Protein AF-A0A2D9B6H5-F1 (afdb_monomer_lite)

Secondary structure (DSSP, 8-state):
-GGGGPPPPPTT--HHHHHHHHHHTHHHHHHHHTTS-GGGGT--HHHHHHHHHHHHHHHHHHHTTTS-HHHHHHHHHHHHHHHHHHHHHHHTSGGGHHHHT-----------------THHHHHHHHHHHHHHHHHHHHS-HHHHHHHHHHHS--HHHHTTSSSTTSPPPHHHHHHHTT---SSHHHHHHHHHHHHHHHHHHHHHHHHHHHSS-TTTT----

Foldseek 3Di:
DCLVPDDPADPPDDPVLLVVLCVVCLVVLLVLLVVDDCLLVVDDSVVSSVVLVSQLNVLCSVPVVPDDSVVSSVSSSVSSVVVSVVRVCCSPDPVSVVSVVPDDPDDDDPPPVDPPPPCVVVVVVVVVVVVLLVLCVVQADPLLSVLVVCVVPPDPQQCVVDPDPPDDRDLVSSCVVVVHDPPDPVSSVVVVVVSVVSSVVSVVVSVVVPVVDDPPPPDPDD

Sequence (222 aa):
MEIHRLKPMKSDYSPELFNRLYKETSNLRKSLARQIDSRRYGVTPDIVESWFDDKFIFVFNKHFDNKDQDVLKGFIINSLKTFKYRILRKAYGQEGEFYNSTVDLEGDNELINIIPSKDNSSDVKEIFYSLALSFMEKQLSDNAYLLLQVQLNPPPYIIERINNYNSRIPNNLLCEYLGLDLGSKRKTDRYIKKLKKEIKDTTELAQEFFKGKDPLSNFSLS

Structure (mmCIF, N/CA/C/O backbone):
data_AF-A0A2D9B6H5-F1
#
_entry.id   AF-A0A2D9B6H5-F1
#
loop_
_atom_site.group_PDB
_atom_site.id
_atom_site.type_symbol
_atom_site.label_atom_id
_atom_site.label_alt_id
_atom_site.label_comp_id
_atom_site.label_asym_id
_atom_site.label_entity_id
_atom_site.label_seq_id
_atom_site.pdbx_PDB_ins_code
_atom_site.Cartn_x
_atom_site.Cartn_y
_atom_site.Cartn_z
_atom_site.occupancy
_atom_site.B_iso_or_equiv
_atom_site.auth_seq_id
_atom_site.auth_comp_id
_atom_site.auth_asym_id
_atom_site.auth_atom_id
_atom_site.pdbx_PDB_model_num
ATOM 1 N N . MET A 1 1 ? 1.358 -13.609 -13.308 1.00 50.94 1 MET A N 1
ATOM 2 C CA . MET A 1 1 ? 2.281 -12.451 -13.344 1.00 50.94 1 MET A CA 1
ATOM 3 C C . MET A 1 1 ? 2.041 -11.689 -14.645 1.00 50.94 1 MET A C 1
ATOM 5 O O . MET A 1 1 ? 1.581 -12.303 -15.597 1.00 50.94 1 MET A O 1
ATOM 9 N N . GLU A 1 2 ? 2.270 -10.370 -14.690 1.00 46.59 2 GLU A N 1
ATOM 10 C CA . GLU A 1 2 ? 2.029 -9.537 -15.895 1.00 46.59 2 GLU A CA 1
ATOM 11 C C . GLU A 1 2 ? 2.992 -9.850 -17.069 1.00 46.59 2 GLU A C 1
ATOM 13 O O . GLU A 1 2 ? 2.766 -9.345 -18.163 1.00 46.59 2 GLU A O 1
ATOM 18 N N . ILE A 1 3 ? 3.992 -10.723 -16.868 1.00 53.59 3 ILE A N 1
ATOM 19 C CA . ILE A 1 3 ? 5.006 -11.159 -17.853 1.00 53.59 3 ILE A CA 1
ATOM 20 C C . ILE A 1 3 ? 4.424 -11.668 -19.186 1.00 53.59 3 ILE A C 1
ATOM 22 O O . ILE A 1 3 ? 5.015 -11.466 -20.237 1.00 53.59 3 ILE A O 1
ATOM 26 N N . HIS A 1 4 ? 3.207 -12.225 -19.196 1.00 55.41 4 HIS A N 1
ATOM 27 C CA . HIS A 1 4 ? 2.559 -12.701 -20.431 1.00 55.41 4 HIS A CA 1
ATOM 28 C C . HIS A 1 4 ? 1.792 -11.612 -21.210 1.00 55.41 4 HIS A C 1
ATOM 30 O O . HIS A 1 4 ? 0.997 -11.934 -22.089 1.00 55.41 4 HIS A O 1
ATOM 36 N N . ARG A 1 5 ? 1.937 -10.323 -20.861 1.00 61.59 5 ARG A N 1
ATOM 37 C CA . ARG A 1 5 ? 1.133 -9.222 -21.439 1.00 61.59 5 ARG A CA 1
ATOM 38 C C . ARG A 1 5 ? 1.927 -8.235 -22.290 1.00 61.59 5 ARG A C 1
ATOM 40 O O . ARG A 1 5 ? 1.373 -7.198 -22.667 1.00 61.59 5 ARG A O 1
ATOM 47 N N . LEU A 1 6 ? 3.195 -8.518 -22.582 1.00 75.62 6 LEU A N 1
ATOM 48 C CA . LEU A 1 6 ? 3.973 -7.680 -23.486 1.00 75.62 6 LEU A CA 1
ATOM 49 C C . LEU A 1 6 ? 3.390 -7.764 -24.896 1.00 75.62 6 LEU A C 1
ATOM 51 O O . LEU A 1 6 ? 3.323 -8.825 -25.508 1.00 75.62 6 LEU A O 1
ATOM 55 N N . LYS A 1 7 ? 2.927 -6.616 -25.388 1.00 80.81 7 LYS A N 1
ATOM 56 C CA . LYS A 1 7 ? 2.532 -6.435 -26.784 1.00 80.81 7 LYS A CA 1
ATOM 57 C C . LYS A 1 7 ? 3.740 -5.937 -27.577 1.00 80.81 7 LYS A C 1
ATOM 59 O O . LYS A 1 7 ? 4.580 -5.254 -26.980 1.00 80.81 7 LYS A O 1
ATOM 64 N N . PRO A 1 8 ? 3.794 -6.194 -28.896 1.00 85.62 8 PRO A N 1
ATOM 65 C CA . PRO A 1 8 ? 4.744 -5.524 -29.774 1.00 85.62 8 PRO A CA 1
ATOM 66 C C . PRO A 1 8 ? 4.755 -4.010 -29.524 1.00 85.62 8 PRO A C 1
ATOM 68 O O . PRO A 1 8 ? 3.713 -3.419 -29.207 1.00 85.62 8 PRO A O 1
ATOM 71 N N . MET A 1 9 ? 5.931 -3.390 -29.629 1.00 86.94 9 MET A N 1
ATOM 72 C CA . MET A 1 9 ? 6.037 -1.932 -29.561 1.00 86.94 9 MET A CA 1
ATOM 73 C C . MET A 1 9 ? 5.174 -1.308 -30.658 1.00 86.94 9 MET A C 1
ATOM 75 O O . MET A 1 9 ? 5.151 -1.805 -31.785 1.00 86.94 9 MET A O 1
ATOM 79 N N . LYS A 1 10 ? 4.451 -0.233 -30.331 1.00 88.06 10 LYS A N 1
ATOM 80 C CA . LYS A 1 10 ? 3.763 0.570 -31.353 1.00 88.06 10 LYS A CA 1
ATOM 81 C C . LYS A 1 10 ? 4.801 1.125 -32.331 1.00 88.06 10 LYS A C 1
ATOM 83 O O . LYS A 1 10 ? 5.902 1.463 -31.919 1.00 88.06 10 LYS A O 1
ATOM 88 N N . SER A 1 11 ? 4.461 1.203 -33.613 1.00 84.38 11 SER A N 1
ATOM 89 C CA . SER A 1 11 ? 5.407 1.484 -34.704 1.00 84.38 11 SER A CA 1
ATOM 90 C C . SER A 1 11 ? 6.044 2.879 -34.679 1.00 84.38 11 SER A C 1
ATOM 92 O O . SER A 1 11 ? 7.084 3.077 -35.292 1.00 84.38 11 SER A O 1
ATOM 94 N N . ASP A 1 12 ? 5.432 3.840 -33.995 1.00 90.31 12 ASP A N 1
ATOM 95 C CA . ASP A 1 12 ? 5.792 5.262 -33.966 1.00 90.31 12 ASP A CA 1
ATOM 96 C C . ASP A 1 12 ? 6.636 5.669 -32.744 1.00 90.31 12 ASP A C 1
ATOM 98 O O . ASP A 1 12 ? 6.880 6.854 -32.515 1.00 90.31 12 ASP A O 1
ATOM 102 N N . TYR A 1 13 ? 7.099 4.708 -31.941 1.00 90.38 13 TYR A N 1
ATOM 103 C CA . TYR A 1 13 ? 7.935 5.025 -30.786 1.00 90.38 13 TYR A CA 1
ATOM 104 C C . TYR A 1 13 ? 9.326 5.526 -31.194 1.00 90.38 13 TYR A C 1
ATOM 106 O O . TYR A 1 13 ? 9.932 5.033 -32.140 1.00 90.38 13 TYR A O 1
ATOM 114 N N . SER A 1 14 ? 9.875 6.470 -30.425 1.00 91.50 14 SER A N 1
ATOM 115 C CA . SER A 1 14 ? 11.264 6.919 -30.581 1.00 91.50 14 SER A CA 1
ATOM 116 C C . SER A 1 14 ? 12.229 5.945 -29.883 1.00 91.50 14 SER A C 1
ATOM 118 O O . SER A 1 14 ? 12.186 5.833 -28.647 1.00 91.50 14 SER A O 1
ATOM 120 N N . PRO A 1 15 ? 13.143 5.274 -30.617 1.00 93.50 15 PRO A N 1
ATOM 121 C CA . PRO A 1 15 ? 14.157 4.410 -30.011 1.00 93.50 15 PRO A CA 1
ATOM 122 C C . PRO A 1 15 ? 15.128 5.185 -29.114 1.00 93.50 15 PRO A C 1
ATOM 124 O O . PRO A 1 15 ? 15.574 4.672 -28.090 1.00 93.50 15 PRO A O 1
ATOM 127 N N . GLU A 1 16 ? 15.428 6.438 -29.460 1.00 94.94 16 GLU A N 1
ATOM 128 C CA . GLU A 1 16 ? 16.297 7.314 -28.669 1.00 94.94 16 GLU A CA 1
ATOM 129 C C . GLU A 1 16 ? 15.690 7.611 -27.296 1.00 94.94 16 GLU A C 1
ATOM 131 O O . GLU A 1 16 ? 16.353 7.440 -26.269 1.00 94.94 16 GLU A O 1
ATOM 136 N N . LEU A 1 17 ? 14.405 7.984 -27.263 1.00 93.56 17 LEU A N 1
ATOM 137 C CA . LEU A 1 17 ? 13.680 8.227 -26.018 1.00 93.56 17 LEU A CA 1
ATOM 138 C C . LEU A 1 17 ? 13.608 6.959 -25.163 1.00 93.56 17 LEU A C 1
ATOM 140 O O . LEU A 1 17 ? 13.854 7.021 -23.955 1.00 93.56 17 LEU A O 1
ATOM 144 N N . PHE A 1 18 ? 13.305 5.815 -25.785 1.00 96.00 18 PHE A N 1
ATOM 145 C CA . PHE A 1 18 ? 13.285 4.519 -25.109 1.00 96.00 18 PHE A CA 1
ATOM 146 C C . PHE A 1 18 ? 14.635 4.225 -24.450 1.00 96.00 18 PHE A C 1
ATOM 148 O O . PHE A 1 18 ? 14.694 4.021 -23.238 1.00 96.00 18 PHE A O 1
ATOM 155 N N . ASN A 1 19 ? 15.722 4.266 -25.223 1.00 96.44 19 ASN A N 1
ATOM 156 C CA . ASN A 1 19 ? 17.068 3.943 -24.752 1.00 96.44 19 ASN A CA 1
ATOM 157 C C . ASN A 1 19 ? 17.530 4.891 -23.643 1.00 96.44 19 ASN A C 1
ATOM 159 O O . ASN A 1 19 ? 18.103 4.446 -22.644 1.00 96.44 19 ASN A O 1
ATOM 163 N N . ARG A 1 20 ? 17.236 6.190 -23.774 1.00 96.62 20 ARG A N 1
ATOM 164 C CA . ARG A 1 20 ? 17.546 7.187 -22.745 1.00 96.62 20 ARG A CA 1
ATOM 165 C C . ARG A 1 20 ? 16.824 6.874 -21.436 1.00 96.62 20 ARG A C 1
ATOM 167 O O . ARG A 1 20 ? 17.477 6.727 -20.405 1.00 96.62 20 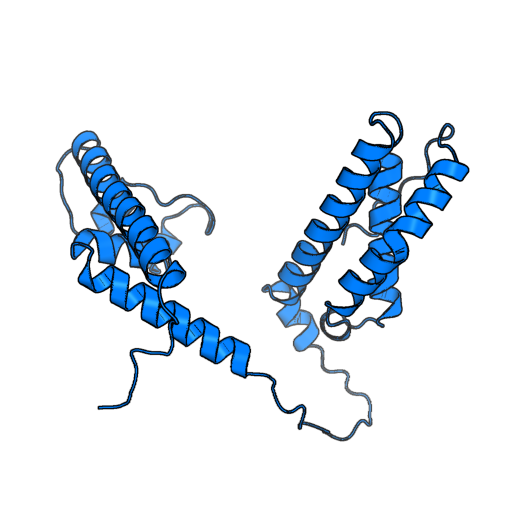ARG A O 1
ATOM 174 N N . LEU A 1 21 ? 15.502 6.696 -21.469 1.00 96.00 21 LEU A N 1
ATOM 175 C CA . LEU A 1 21 ? 14.713 6.384 -20.269 1.00 96.00 21 LEU A CA 1
ATOM 176 C C . LEU A 1 21 ? 15.081 5.020 -19.673 1.00 96.00 21 LEU A C 1
ATOM 178 O O . LEU A 1 21 ? 15.114 4.860 -18.448 1.00 96.00 21 LEU A O 1
ATOM 182 N N . TYR A 1 22 ? 15.394 4.041 -20.521 1.00 96.50 22 TYR A N 1
ATOM 183 C CA . TYR A 1 22 ? 15.824 2.716 -20.095 1.00 96.50 22 TYR A CA 1
ATOM 184 C C . TYR A 1 22 ? 17.142 2.794 -19.323 1.00 96.50 22 TYR A C 1
ATOM 186 O O . TYR A 1 22 ? 17.248 2.205 -18.244 1.00 96.50 22 TYR A O 1
ATOM 194 N N . LYS A 1 23 ? 18.111 3.569 -19.827 1.00 97.19 23 LYS A N 1
ATOM 195 C CA . LYS A 1 23 ? 19.402 3.814 -19.173 1.00 97.19 23 LYS A CA 1
ATOM 196 C C . LYS A 1 23 ? 19.240 4.581 -17.864 1.00 97.19 23 LYS A C 1
ATOM 198 O O . LYS A 1 23 ? 19.747 4.143 -16.835 1.00 97.19 23 LYS A O 1
ATOM 203 N N . GLU A 1 24 ? 18.492 5.682 -17.877 1.00 95.56 24 GLU A N 1
ATOM 204 C CA . GLU A 1 24 ? 18.275 6.528 -16.695 1.00 95.56 24 GLU A CA 1
ATOM 205 C C . GLU A 1 24 ? 17.598 5.784 -15.540 1.00 95.56 24 GLU A C 1
ATOM 207 O O . GLU A 1 24 ? 17.866 6.062 -14.372 1.00 95.56 24 GLU A O 1
ATOM 212 N N . THR A 1 25 ? 16.733 4.816 -15.846 1.00 95.81 25 THR A N 1
ATOM 213 C CA . THR A 1 25 ? 16.027 4.026 -14.829 1.00 95.81 25 THR A CA 1
ATOM 214 C C . THR A 1 25 ? 16.745 2.728 -14.443 1.00 95.81 25 THR A C 1
ATOM 216 O O . THR A 1 25 ? 16.282 2.044 -13.531 1.00 95.81 25 THR A O 1
ATOM 219 N N . SER A 1 26 ? 17.893 2.396 -15.047 1.00 96.06 26 SER A N 1
ATOM 220 C CA . SER A 1 26 ? 18.601 1.122 -14.817 1.00 96.06 26 SER A CA 1
ATOM 221 C C . SER A 1 26 ? 18.958 0.892 -13.343 1.00 96.06 26 SER A C 1
ATOM 223 O O . SER A 1 26 ? 18.643 -0.158 -12.781 1.00 96.06 26 SER A O 1
ATOM 225 N N . ASN A 1 27 ? 19.528 1.902 -12.676 1.00 96.31 27 ASN A N 1
ATOM 226 C CA . ASN A 1 27 ? 19.890 1.808 -11.257 1.00 96.31 27 ASN A CA 1
ATOM 227 C C . ASN A 1 27 ? 18.666 1.584 -10.362 1.00 96.31 27 ASN A C 1
ATOM 229 O O . ASN A 1 27 ? 18.734 0.819 -9.401 1.00 96.31 27 ASN A O 1
ATOM 233 N N . LEU A 1 28 ? 17.536 2.216 -10.695 1.00 95.75 28 LEU A N 1
ATOM 234 C CA . LEU A 1 28 ? 16.283 2.016 -9.975 1.00 95.75 28 LEU A CA 1
ATOM 235 C C . LEU A 1 28 ? 15.784 0.579 -10.148 1.00 95.75 28 LEU A C 1
ATOM 237 O O . LEU A 1 28 ? 15.445 -0.052 -9.153 1.00 95.75 28 LEU A O 1
ATOM 241 N N . ARG A 1 29 ? 15.761 0.048 -11.377 1.00 96.44 29 ARG A N 1
ATOM 242 C CA . ARG A 1 29 ? 15.301 -1.327 -11.645 1.00 96.44 29 ARG A CA 1
ATOM 243 C C . ARG A 1 29 ? 16.145 -2.355 -10.892 1.00 96.44 29 ARG A C 1
ATOM 245 O O . ARG A 1 29 ? 15.585 -3.138 -10.130 1.00 96.44 29 ARG A O 1
ATOM 252 N N . LYS A 1 30 ? 17.476 -2.252 -10.973 1.00 95.75 30 LYS A N 1
ATOM 253 C CA . LYS A 1 30 ? 18.411 -3.104 -10.213 1.00 95.75 30 LYS A CA 1
ATOM 254 C C . LYS A 1 30 ? 18.210 -2.984 -8.703 1.00 95.75 30 LYS A C 1
ATOM 256 O O . LYS A 1 30 ? 18.162 -3.983 -7.994 1.00 95.75 30 LYS A O 1
ATOM 261 N N . SER A 1 31 ? 18.063 -1.760 -8.192 1.00 96.69 31 SER A N 1
ATOM 262 C CA . SER A 1 31 ? 17.838 -1.522 -6.761 1.00 96.69 31 SER A CA 1
ATOM 263 C C . SER A 1 31 ? 16.520 -2.124 -6.266 1.00 96.69 31 SER A C 1
ATOM 265 O O . SER A 1 31 ? 16.484 -2.682 -5.170 1.00 96.69 31 SER A O 1
ATOM 267 N N . LEU A 1 32 ? 15.442 -2.028 -7.050 1.00 94.56 32 LEU A N 1
ATOM 268 C CA . LEU A 1 32 ? 14.137 -2.588 -6.692 1.00 94.56 32 LEU A CA 1
ATOM 269 C C . LEU A 1 32 ? 14.131 -4.119 -6.770 1.00 94.56 32 LEU A C 1
ATOM 271 O O . LEU A 1 32 ? 13.552 -4.748 -5.888 1.00 94.56 32 LEU A O 1
ATOM 275 N N . ALA A 1 33 ? 14.789 -4.702 -7.773 1.00 94.44 33 ALA A N 1
ATOM 276 C CA . ALA A 1 33 ? 14.917 -6.149 -7.924 1.00 94.44 33 ALA A CA 1
ATOM 277 C C . ALA A 1 33 ? 15.702 -6.783 -6.768 1.00 94.44 33 ALA A C 1
ATOM 279 O O . ALA A 1 33 ? 15.229 -7.739 -6.165 1.00 94.44 33 ALA A O 1
ATOM 280 N N . ARG A 1 34 ? 16.830 -6.182 -6.361 1.00 92.94 34 ARG A N 1
ATOM 281 C CA . ARG A 1 34 ? 17.650 -6.653 -5.223 1.00 92.94 34 ARG A CA 1
ATOM 282 C C . ARG A 1 34 ? 16.927 -6.665 -3.874 1.00 92.94 34 ARG A C 1
ATOM 284 O O . ARG A 1 34 ? 17.403 -7.291 -2.937 1.00 92.94 34 ARG A O 1
ATOM 291 N N . GLN A 1 35 ? 15.811 -5.946 -3.747 1.00 91.50 35 GLN A N 1
ATOM 292 C CA . GLN A 1 35 ? 14.989 -5.935 -2.530 1.00 91.50 35 GLN A CA 1
ATOM 293 C C . GLN A 1 35 ? 13.990 -7.100 -2.470 1.00 91.50 35 GLN A C 1
ATOM 295 O O . GLN A 1 35 ? 13.251 -7.210 -1.493 1.00 91.50 35 GLN A O 1
ATOM 300 N N . ILE A 1 36 ? 13.905 -7.921 -3.516 1.00 89.31 36 ILE A N 1
ATOM 301 C CA . ILE A 1 36 ? 13.000 -9.064 -3.603 1.00 89.31 36 ILE A CA 1
ATOM 302 C C . ILE A 1 36 ? 13.818 -10.340 -3.409 1.00 89.31 36 ILE A C 1
ATOM 304 O O . ILE A 1 36 ? 14.826 -10.546 -4.077 1.00 89.31 36 ILE A O 1
ATOM 308 N N . ASP A 1 37 ? 13.356 -11.210 -2.513 1.00 87.44 37 ASP A N 1
ATOM 309 C CA . ASP A 1 37 ? 13.939 -12.539 -2.337 1.00 87.44 37 ASP A CA 1
ATOM 310 C C . ASP A 1 37 ? 13.486 -13.454 -3.483 1.00 87.44 37 ASP A C 1
ATOM 312 O O . ASP A 1 37 ? 12.327 -13.875 -3.530 1.00 87.44 37 ASP A O 1
ATOM 316 N N . SER A 1 38 ? 14.387 -13.731 -4.430 1.00 86.94 38 SER A N 1
ATOM 317 C CA . SER A 1 38 ? 14.085 -14.542 -5.615 1.00 86.94 38 SER A CA 1
ATOM 318 C C . SER A 1 38 ? 13.759 -15.999 -5.266 1.00 86.94 38 SER A C 1
ATOM 320 O O . SER A 1 38 ? 12.974 -16.638 -5.968 1.00 86.94 38 SER A O 1
ATOM 322 N N . ARG A 1 39 ? 14.266 -16.503 -4.129 1.00 84.00 39 ARG A N 1
ATOM 323 C CA . ARG A 1 39 ? 14.036 -17.879 -3.654 1.00 84.00 39 ARG A CA 1
ATOM 324 C C . ARG A 1 39 ? 12.566 -18.144 -3.356 1.00 84.00 39 ARG A C 1
ATOM 326 O O . ARG A 1 39 ? 12.080 -19.234 -3.618 1.00 84.00 39 ARG A O 1
ATOM 333 N N . ARG A 1 40 ? 11.822 -17.120 -2.922 1.00 81.62 40 ARG A N 1
ATOM 334 C CA . ARG A 1 40 ? 10.366 -17.212 -2.682 1.00 81.62 40 ARG A CA 1
ATOM 335 C C . ARG A 1 40 ? 9.550 -17.488 -3.943 1.00 81.62 40 ARG A C 1
ATOM 337 O O . ARG A 1 40 ? 8.362 -17.775 -3.852 1.00 81.62 40 ARG A O 1
ATOM 344 N N . TYR A 1 41 ? 10.172 -17.348 -5.107 1.00 81.06 41 TYR A N 1
ATOM 345 C CA . TYR A 1 41 ? 9.564 -17.594 -6.406 1.00 81.06 41 TYR A CA 1
ATOM 346 C C . TYR A 1 41 ? 10.187 -18.783 -7.137 1.00 81.06 41 TYR A C 1
ATOM 348 O O . TYR A 1 41 ? 9.762 -19.056 -8.254 1.00 81.06 41 TYR A O 1
ATOM 356 N N . GLY A 1 42 ? 11.194 -19.447 -6.556 1.00 80.81 42 GLY A N 1
ATOM 357 C CA . GLY A 1 42 ? 11.946 -20.499 -7.243 1.00 80.81 42 GLY A CA 1
ATOM 358 C C . GLY A 1 42 ? 12.670 -20.000 -8.498 1.00 80.81 42 GLY A C 1
ATOM 359 O O . GLY A 1 42 ? 12.789 -20.735 -9.471 1.00 80.81 42 GLY A O 1
ATOM 360 N N . VAL A 1 43 ? 13.101 -18.731 -8.520 1.00 85.75 43 VAL A N 1
ATOM 361 C CA . VAL A 1 43 ? 13.806 -18.138 -9.668 1.00 85.75 43 VAL A CA 1
ATOM 362 C C . VAL A 1 43 ? 15.142 -17.530 -9.258 1.00 85.75 43 VAL A C 1
ATOM 364 O O . VAL A 1 43 ? 15.393 -17.222 -8.087 1.00 85.75 43 VAL A O 1
ATOM 367 N N . THR A 1 44 ? 16.000 -17.303 -10.245 1.00 86.75 44 THR A N 1
ATOM 368 C CA . THR A 1 44 ? 17.283 -16.631 -10.065 1.00 86.75 44 THR A CA 1
ATOM 369 C C . THR A 1 44 ? 17.118 -15.101 -9.989 1.00 86.75 44 THR A C 1
ATOM 371 O O . THR A 1 44 ? 16.119 -14.548 -10.465 1.00 86.75 44 THR A O 1
ATOM 374 N N . PRO A 1 45 ? 18.064 -14.370 -9.369 1.00 89.38 45 PRO A N 1
ATOM 375 C CA . PRO A 1 45 ? 17.971 -12.913 -9.238 1.00 89.38 45 PRO A CA 1
ATOM 376 C C . PRO A 1 45 ? 17.869 -12.157 -10.572 1.00 89.38 45 PRO A C 1
ATOM 378 O O . PRO A 1 45 ? 17.168 -11.150 -10.649 1.00 89.38 45 PRO A O 1
ATOM 381 N N . ASP A 1 46 ? 18.517 -12.645 -11.629 1.00 90.06 46 ASP A N 1
ATOM 382 C CA . ASP A 1 46 ? 18.449 -12.080 -12.983 1.00 90.06 46 ASP A CA 1
ATOM 383 C C . ASP A 1 46 ? 17.043 -12.186 -13.590 1.00 90.06 46 ASP A C 1
ATOM 385 O O . ASP A 1 46 ? 16.585 -11.249 -14.247 1.00 90.06 46 ASP A O 1
ATOM 389 N N . ILE A 1 47 ? 16.299 -13.256 -13.286 1.00 90.38 47 ILE A N 1
ATOM 390 C CA . ILE A 1 47 ? 14.892 -13.380 -13.689 1.00 90.38 47 ILE A CA 1
ATOM 391 C C . ILE A 1 47 ? 14.058 -12.288 -13.012 1.00 90.38 47 ILE A C 1
ATOM 393 O O . ILE A 1 47 ? 13.234 -11.649 -13.671 1.00 90.38 47 ILE A O 1
ATOM 397 N N . VAL A 1 48 ? 14.300 -12.015 -11.726 1.00 92.19 48 VAL A N 1
ATOM 398 C CA . VAL A 1 48 ? 13.618 -10.924 -11.009 1.00 92.19 48 VAL A CA 1
ATOM 399 C C . VAL A 1 48 ? 13.978 -9.563 -11.604 1.00 92.19 48 VAL A C 1
ATOM 401 O O . VAL A 1 48 ? 13.092 -8.719 -11.743 1.00 92.19 48 VAL A O 1
ATOM 404 N N . GLU A 1 49 ? 15.239 -9.339 -11.986 1.00 93.75 49 GLU A N 1
ATOM 405 C CA . GLU A 1 49 ? 15.648 -8.127 -12.711 1.00 93.75 49 GLU A CA 1
ATOM 406 C C . GLU A 1 49 ? 14.878 -7.984 -14.034 1.00 93.75 49 GLU A C 1
ATOM 408 O O . GLU A 1 49 ? 14.303 -6.918 -14.283 1.00 93.75 49 GLU A O 1
ATOM 413 N N . SER A 1 50 ? 14.752 -9.067 -14.812 1.00 92.62 50 SER A N 1
ATOM 414 C CA . SER A 1 50 ? 14.023 -9.061 -16.090 1.00 92.62 50 SER A CA 1
ATOM 415 C C . SER A 1 50 ? 12.553 -8.653 -15.939 1.00 92.62 50 SER A C 1
ATOM 417 O O . SER A 1 50 ? 12.015 -7.941 -16.785 1.00 92.62 50 SER A O 1
ATOM 419 N N . TRP A 1 51 ? 11.902 -8.979 -14.815 1.00 93.75 51 TRP A N 1
ATOM 420 C CA . TRP A 1 51 ? 10.517 -8.559 -14.570 1.00 93.75 51 TRP A CA 1
ATOM 421 C C . TRP A 1 51 ? 10.369 -7.036 -14.516 1.00 93.75 51 TRP A C 1
ATOM 423 O O . TRP A 1 51 ? 9.320 -6.496 -14.881 1.00 93.75 51 TRP A O 1
ATOM 433 N N . PHE A 1 52 ? 11.392 -6.320 -14.041 1.00 95.06 52 PHE A N 1
ATOM 434 C CA . PHE A 1 52 ? 11.388 -4.858 -14.052 1.00 95.06 52 PHE A CA 1
ATOM 435 C C . PHE A 1 52 ? 11.658 -4.298 -15.447 1.00 95.06 52 PHE A C 1
ATOM 437 O O . PHE A 1 52 ? 11.120 -3.233 -15.765 1.00 95.06 52 PHE A O 1
ATOM 444 N N . ASP A 1 53 ? 12.436 -4.991 -16.276 1.00 94.38 53 ASP A N 1
ATOM 445 C CA . ASP A 1 53 ? 12.635 -4.625 -17.680 1.00 94.38 53 ASP A CA 1
ATOM 446 C C . ASP A 1 53 ? 11.330 -4.800 -18.474 1.00 94.38 53 ASP A C 1
ATOM 448 O O . ASP A 1 53 ? 10.875 -3.854 -19.122 1.00 94.38 53 ASP A O 1
ATOM 452 N N . ASP A 1 54 ? 10.630 -5.922 -18.300 1.00 93.19 54 ASP A N 1
ATOM 453 C CA . ASP A 1 54 ? 9.292 -6.144 -18.862 1.00 93.19 54 ASP A CA 1
ATOM 454 C C . ASP A 1 54 ? 8.310 -5.069 -18.396 1.00 93.19 54 ASP A C 1
ATOM 456 O O . ASP A 1 54 ? 7.542 -4.496 -19.180 1.00 93.19 54 ASP A O 1
ATOM 460 N N . LYS A 1 55 ? 8.339 -4.745 -17.097 1.00 93.50 55 LYS A N 1
ATOM 461 C CA . LYS A 1 55 ? 7.465 -3.712 -16.544 1.00 93.50 55 LYS A CA 1
ATOM 462 C C . LYS A 1 55 ? 7.756 -2.348 -17.155 1.00 93.50 55 LYS A C 1
ATOM 464 O O . LYS A 1 55 ? 6.815 -1.608 -17.451 1.00 93.50 55 LYS A O 1
ATOM 469 N N . PHE A 1 56 ? 9.028 -2.012 -17.344 1.00 95.50 56 PHE A N 1
ATOM 470 C CA . PHE A 1 56 ? 9.438 -0.791 -18.024 1.00 95.50 56 PHE A CA 1
ATOM 471 C C . PHE A 1 56 ? 8.878 -0.751 -19.448 1.00 95.50 56 PHE A C 1
ATOM 473 O O . PHE A 1 56 ? 8.199 0.216 -19.800 1.00 95.50 56 PHE A O 1
ATOM 480 N N . ILE A 1 57 ? 9.094 -1.815 -20.229 1.00 93.94 57 ILE A N 1
ATOM 481 C CA . ILE A 1 57 ? 8.640 -1.932 -21.622 1.00 93.94 57 ILE A CA 1
ATOM 482 C C . ILE A 1 57 ? 7.126 -1.738 -21.704 1.00 93.94 57 ILE A C 1
ATOM 484 O O . ILE A 1 57 ? 6.641 -0.933 -22.499 1.00 93.94 57 ILE A O 1
ATOM 488 N N . PHE A 1 58 ? 6.373 -2.416 -20.836 1.00 92.75 58 PHE A N 1
ATOM 489 C CA . PHE A 1 58 ? 4.919 -2.308 -20.781 1.00 92.75 58 PHE A CA 1
ATOM 490 C C . PHE A 1 58 ? 4.445 -0.869 -20.540 1.00 92.75 58 PHE A C 1
ATOM 492 O O . PHE A 1 58 ? 3.532 -0.388 -21.212 1.00 92.75 58 PHE A O 1
ATOM 499 N N . VAL A 1 59 ? 5.039 -0.178 -19.564 1.00 92.19 59 VAL A N 1
ATOM 500 C CA . VAL A 1 59 ? 4.623 1.183 -19.190 1.00 92.19 59 VAL A CA 1
ATOM 501 C C . VAL A 1 59 ? 5.012 2.181 -20.270 1.00 92.19 59 VAL A C 1
ATOM 503 O O . VAL A 1 59 ? 4.199 3.043 -20.601 1.00 92.19 59 VAL A O 1
ATOM 506 N N . PHE A 1 60 ? 6.208 2.035 -20.843 1.00 93.69 60 PHE A N 1
ATOM 507 C CA . PHE A 1 60 ? 6.658 2.849 -21.963 1.00 93.69 60 PHE A CA 1
ATOM 508 C C . PHE A 1 60 ? 5.700 2.705 -23.149 1.00 93.69 60 PHE A C 1
ATOM 510 O O . PHE A 1 60 ? 5.087 3.691 -23.548 1.00 93.69 60 PHE A O 1
ATOM 517 N N . ASN A 1 61 ? 5.469 1.477 -23.630 1.00 92.12 61 ASN A N 1
ATOM 518 C CA . ASN A 1 61 ? 4.612 1.202 -24.791 1.00 92.12 61 ASN A CA 1
ATOM 519 C C . ASN A 1 61 ? 3.165 1.703 -24.594 1.00 92.12 61 ASN A C 1
ATOM 521 O O . ASN A 1 61 ? 2.474 2.087 -25.538 1.00 92.12 61 ASN A O 1
ATOM 525 N N . LYS A 1 62 ? 2.690 1.725 -23.343 1.00 90.50 62 LYS A N 1
ATOM 526 C CA . LYS A 1 62 ? 1.349 2.206 -22.992 1.00 90.50 62 LYS A CA 1
ATOM 527 C C . LYS A 1 62 ? 1.216 3.734 -23.000 1.00 90.50 62 LYS A C 1
ATOM 529 O O . LYS A 1 62 ? 0.102 4.227 -23.186 1.00 90.50 62 LYS A O 1
ATOM 534 N N . HIS A 1 63 ? 2.294 4.468 -22.733 1.00 91.50 63 HIS A N 1
ATOM 535 C CA . HIS A 1 63 ? 2.209 5.889 -22.390 1.00 91.50 63 HIS A CA 1
ATOM 536 C C . HIS A 1 63 ? 3.085 6.832 -23.214 1.00 91.50 63 HIS A C 1
ATOM 538 O O . HIS A 1 63 ? 2.933 8.041 -23.058 1.00 91.50 63 HIS A O 1
ATOM 544 N N . PHE A 1 64 ? 3.974 6.331 -24.075 1.00 90.62 64 PHE A N 1
ATOM 545 C CA . PHE A 1 64 ? 4.883 7.204 -24.825 1.00 90.62 64 PHE A CA 1
ATOM 546 C C . PHE A 1 64 ? 4.165 8.152 -25.802 1.00 90.62 64 PHE A C 1
ATOM 548 O O . PHE A 1 64 ? 4.690 9.217 -26.093 1.00 90.62 64 PHE A O 1
ATOM 555 N N . ASP A 1 65 ? 2.974 7.784 -26.278 1.00 89.44 65 ASP A N 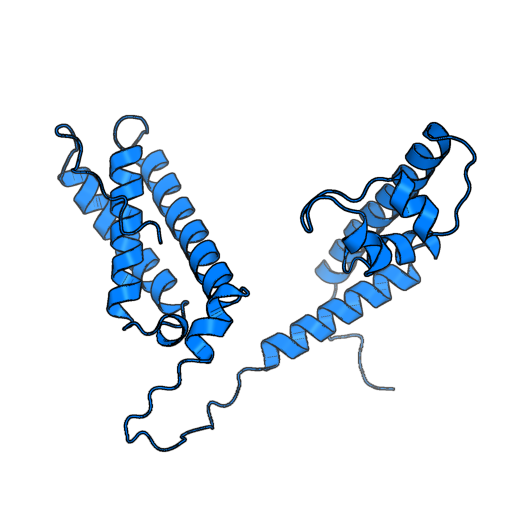1
ATOM 556 C CA . ASP A 1 65 ? 2.165 8.545 -27.239 1.00 89.44 65 ASP A CA 1
ATOM 557 C C . ASP A 1 65 ? 1.214 9.555 -26.577 1.00 89.44 65 ASP A C 1
ATOM 559 O O . ASP A 1 65 ? 0.681 10.441 -27.236 1.00 89.44 65 ASP A O 1
ATOM 563 N N . ASN A 1 66 ? 0.975 9.424 -25.268 1.00 86.38 66 ASN A N 1
ATOM 564 C CA . ASN A 1 66 ? -0.014 10.223 -24.535 1.00 86.38 66 ASN A CA 1
ATOM 565 C C . ASN A 1 66 ? 0.572 11.053 -23.387 1.00 86.38 66 ASN A C 1
ATOM 567 O O . ASN A 1 66 ? -0.184 11.632 -22.599 1.00 86.38 66 ASN A O 1
ATOM 571 N N . LYS A 1 67 ? 1.90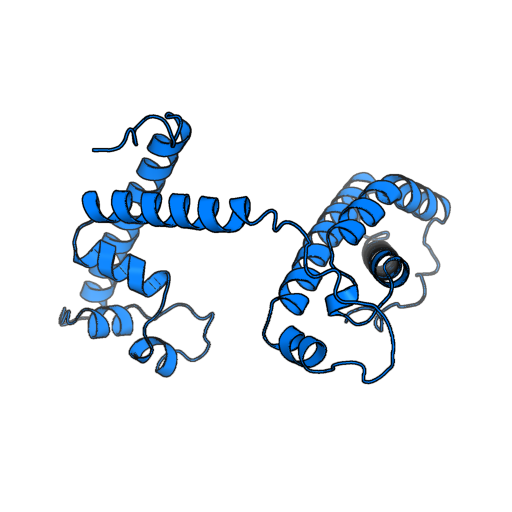1 11.098 -23.251 1.00 83.88 67 LYS A N 1
ATOM 572 C CA . LYS A 1 67 ? 2.587 11.856 -22.201 1.00 83.88 67 LYS A CA 1
ATOM 573 C C . LYS A 1 67 ? 3.824 12.548 -22.732 1.00 83.88 67 LYS A C 1
ATOM 575 O O . LYS A 1 67 ? 4.569 11.987 -23.524 1.00 83.88 67 LYS A O 1
ATOM 580 N N . ASP A 1 68 ? 4.063 13.732 -22.185 1.00 90.06 68 ASP A N 1
ATOM 581 C CA . ASP A 1 68 ? 5.339 14.415 -22.329 1.00 90.06 68 ASP A CA 1
ATOM 582 C C . ASP A 1 68 ? 6.478 13.625 -21.653 1.00 90.06 68 ASP A C 1
ATOM 584 O O . ASP A 1 68 ? 6.239 12.818 -20.748 1.00 90.06 68 ASP A O 1
ATOM 588 N N . GLN A 1 69 ? 7.717 13.843 -22.092 1.00 87.62 69 GLN A N 1
ATOM 589 C CA . GLN A 1 69 ? 8.882 13.016 -21.757 1.00 87.62 69 GLN A CA 1
ATOM 590 C C . GLN A 1 69 ? 9.163 12.967 -20.248 1.00 87.62 69 GLN A C 1
ATOM 592 O O . GLN A 1 69 ? 9.393 11.884 -19.696 1.00 87.62 69 GLN A O 1
ATOM 597 N N . ASP A 1 70 ? 9.081 14.106 -19.561 1.00 85.81 70 ASP A N 1
ATOM 598 C CA . ASP A 1 70 ? 9.312 14.182 -18.114 1.00 85.81 70 ASP A CA 1
ATOM 599 C C . ASP A 1 70 ? 8.188 13.505 -17.325 1.00 85.81 70 ASP A C 1
ATOM 601 O O . ASP A 1 70 ? 8.421 12.760 -16.364 1.00 85.81 70 ASP A O 1
ATOM 605 N N . VAL A 1 71 ? 6.950 13.683 -17.786 1.00 88.94 71 VAL A N 1
ATOM 606 C CA . VAL A 1 71 ? 5.775 13.043 -17.190 1.00 88.94 71 VAL A CA 1
ATOM 607 C C . VAL A 1 71 ? 5.850 11.527 -17.389 1.00 88.94 71 VAL A C 1
ATOM 609 O O . VAL A 1 71 ? 5.608 10.768 -16.449 1.00 88.94 71 VAL A O 1
ATOM 612 N N . LEU A 1 72 ? 6.241 11.061 -18.576 1.00 92.00 72 LEU A N 1
ATOM 613 C CA . LEU A 1 72 ? 6.430 9.645 -18.891 1.00 92.00 72 LEU A CA 1
ATOM 614 C C . LEU A 1 72 ? 7.455 8.999 -17.955 1.00 92.00 72 LEU A C 1
ATOM 616 O O . LEU A 1 72 ? 7.181 7.942 -17.379 1.00 92.00 72 LEU A O 1
ATOM 620 N N . LYS A 1 73 ? 8.599 9.655 -17.735 1.00 92.94 73 LYS A N 1
ATOM 621 C CA . LYS A 1 73 ? 9.627 9.194 -16.793 1.00 92.94 73 LYS A CA 1
ATOM 622 C C . LYS A 1 73 ? 9.076 9.055 -15.374 1.00 92.94 73 LYS A C 1
ATOM 624 O O . LYS A 1 73 ? 9.278 8.019 -14.737 1.00 92.94 73 LYS A O 1
ATOM 629 N N . GLY A 1 74 ? 8.332 10.053 -14.894 1.00 91.25 74 GLY A N 1
ATOM 630 C CA . GLY A 1 74 ? 7.667 9.996 -13.589 1.00 91.25 74 GLY A CA 1
ATOM 631 C C . GLY A 1 74 ? 6.693 8.818 -13.472 1.00 91.25 74 GLY A C 1
ATOM 632 O O . GLY A 1 74 ? 6.702 8.090 -12.475 1.00 91.25 74 GLY A O 1
ATOM 633 N N . PHE A 1 75 ? 5.900 8.567 -14.517 1.00 90.56 75 PHE A N 1
ATOM 634 C CA . PHE A 1 75 ? 4.984 7.424 -14.581 1.00 90.56 75 PHE A CA 1
ATOM 635 C C . PHE A 1 75 ? 5.716 6.079 -14.559 1.00 90.56 75 PHE A C 1
ATOM 637 O O . PHE A 1 75 ? 5.295 5.176 -13.832 1.00 90.56 75 PHE A O 1
ATOM 644 N N . ILE A 1 76 ? 6.819 5.945 -15.299 1.00 94.12 76 ILE A N 1
ATOM 645 C CA . ILE A 1 76 ? 7.663 4.743 -15.293 1.00 94.12 76 ILE A CA 1
ATOM 646 C C . ILE A 1 76 ? 8.198 4.482 -13.883 1.00 94.12 76 ILE A C 1
ATOM 648 O O . ILE A 1 76 ? 8.002 3.392 -13.347 1.00 94.12 76 ILE A O 1
ATOM 652 N N . ILE A 1 77 ? 8.798 5.489 -13.241 1.00 93.19 77 ILE A N 1
ATOM 653 C CA . ILE A 1 77 ? 9.359 5.368 -11.885 1.00 93.19 77 ILE A CA 1
ATOM 654 C C . ILE A 1 77 ? 8.286 4.933 -10.882 1.00 93.19 77 ILE A C 1
ATOM 656 O O . ILE A 1 77 ? 8.501 3.992 -10.113 1.00 93.19 77 ILE A O 1
ATOM 660 N N . ASN A 1 78 ? 7.123 5.586 -10.898 1.00 90.94 78 ASN A N 1
ATOM 661 C CA . ASN A 1 78 ? 6.024 5.246 -9.998 1.00 90.94 78 ASN A CA 1
ATOM 662 C C . ASN A 1 78 ? 5.504 3.831 -10.257 1.00 90.94 78 ASN A C 1
ATOM 664 O O . ASN A 1 78 ? 5.298 3.072 -9.312 1.00 90.94 78 ASN A O 1
ATOM 668 N N . SER A 1 79 ? 5.367 3.439 -11.524 1.00 92.31 79 SER A N 1
ATOM 669 C CA . SER A 1 79 ? 4.907 2.099 -11.886 1.00 92.31 79 SER A CA 1
ATOM 670 C C . SER A 1 79 ? 5.872 1.006 -11.427 1.00 92.31 79 SER A C 1
ATOM 672 O O . SER A 1 79 ? 5.420 0.004 -10.876 1.00 92.31 79 SER A O 1
ATOM 674 N N . LEU A 1 80 ? 7.187 1.211 -11.569 1.00 94.19 80 LEU A N 1
ATOM 675 C CA . LEU A 1 80 ? 8.215 0.280 -11.087 1.00 94.19 80 LEU A CA 1
ATOM 676 C C . LEU A 1 80 ? 8.175 0.142 -9.555 1.00 94.19 80 LEU A C 1
ATOM 678 O O . LEU A 1 80 ? 8.198 -0.973 -9.030 1.00 94.19 80 LEU A O 1
ATOM 682 N N . LYS A 1 81 ? 8.035 1.256 -8.822 1.00 92.19 81 LYS A N 1
ATOM 683 C CA . LYS A 1 81 ? 7.893 1.238 -7.353 1.00 92.19 81 LYS A CA 1
ATOM 684 C C . LYS A 1 81 ? 6.636 0.486 -6.913 1.00 92.19 81 LYS A C 1
ATOM 686 O O . LYS A 1 81 ? 6.711 -0.371 -6.035 1.00 92.19 81 LYS A O 1
ATOM 691 N N . THR A 1 82 ? 5.487 0.768 -7.531 1.00 89.69 82 THR A N 1
ATOM 692 C CA . THR A 1 82 ? 4.231 0.055 -7.250 1.00 89.69 82 THR A CA 1
ATOM 693 C C . THR A 1 82 ? 4.334 -1.426 -7.609 1.00 89.69 82 THR A C 1
ATOM 695 O O . THR A 1 82 ? 3.814 -2.271 -6.881 1.00 89.69 82 THR A O 1
ATOM 698 N N . PHE A 1 83 ? 5.021 -1.757 -8.702 1.00 92.19 83 PHE A N 1
ATOM 699 C CA . PHE A 1 83 ? 5.232 -3.133 -9.134 1.00 92.19 83 PHE A CA 1
ATOM 700 C C . PHE A 1 83 ? 6.027 -3.944 -8.108 1.00 92.19 83 PHE A C 1
ATOM 702 O O . PHE A 1 83 ? 5.589 -5.039 -7.763 1.00 92.19 83 PHE A O 1
ATOM 709 N N . LYS A 1 84 ? 7.088 -3.375 -7.513 1.00 92.56 84 LYS A N 1
ATOM 710 C CA . LYS A 1 84 ? 7.808 -4.011 -6.393 1.00 92.56 84 LYS A CA 1
ATOM 711 C C . LYS A 1 84 ? 6.853 -4.425 -5.273 1.00 92.56 84 LYS A C 1
ATOM 713 O O . LYS A 1 84 ? 6.881 -5.565 -4.828 1.00 92.56 84 LYS A O 1
ATOM 718 N N . TYR A 1 85 ? 5.983 -3.517 -4.825 1.00 87.88 85 TYR A N 1
ATOM 719 C CA . TYR A 1 85 ? 5.039 -3.823 -3.745 1.00 87.88 85 TYR A CA 1
ATOM 720 C C . TYR A 1 85 ? 4.026 -4.904 -4.127 1.00 87.88 85 TYR A C 1
ATOM 722 O O . TYR A 1 85 ? 3.624 -5.681 -3.266 1.00 87.88 85 TYR A O 1
ATOM 730 N N . ARG A 1 86 ? 3.634 -4.991 -5.404 1.00 85.62 86 ARG A N 1
ATOM 731 C CA . ARG A 1 86 ? 2.781 -6.084 -5.896 1.00 85.62 86 ARG A CA 1
ATOM 732 C C . ARG A 1 86 ? 3.499 -7.427 -5.860 1.00 85.62 86 ARG A C 1
ATOM 734 O O . ARG A 1 86 ? 2.881 -8.398 -5.441 1.00 85.62 86 ARG A O 1
ATOM 741 N N . ILE A 1 87 ? 4.769 -7.467 -6.269 1.00 87.88 87 ILE A N 1
ATOM 742 C CA . ILE A 1 87 ? 5.608 -8.665 -6.155 1.00 87.88 87 ILE A CA 1
ATOM 743 C C . ILE A 1 87 ? 5.689 -9.050 -4.677 1.00 87.88 87 ILE A C 1
ATOM 745 O O . ILE A 1 87 ? 5.184 -10.094 -4.297 1.00 87.88 87 ILE A O 1
ATOM 749 N N . LEU A 1 88 ? 6.179 -8.171 -3.800 1.00 87.00 88 LEU A N 1
ATOM 750 C CA . LEU A 1 88 ? 6.300 -8.471 -2.367 1.00 87.00 88 LEU A CA 1
ATOM 751 C C . LEU A 1 88 ? 4.979 -8.961 -1.754 1.00 87.00 88 LEU A C 1
ATOM 753 O O . LEU A 1 88 ? 4.953 -10.010 -1.124 1.00 87.00 88 LEU A O 1
ATOM 757 N N . ARG A 1 89 ? 3.853 -8.288 -2.007 1.00 80.94 89 ARG A N 1
ATOM 758 C CA . ARG A 1 89 ? 2.548 -8.743 -1.499 1.00 80.94 89 ARG A CA 1
ATOM 759 C C . ARG A 1 89 ? 2.190 -10.162 -1.958 1.00 80.94 89 ARG A C 1
ATOM 761 O O . ARG A 1 89 ? 1.524 -10.865 -1.213 1.00 80.94 89 ARG A O 1
ATOM 768 N N . LYS A 1 90 ? 2.610 -10.577 -3.155 1.00 78.50 90 LYS A N 1
ATOM 769 C CA . LYS A 1 90 ? 2.379 -11.932 -3.660 1.00 78.50 90 LYS A CA 1
ATOM 770 C C . LYS A 1 90 ? 3.267 -12.970 -2.960 1.00 78.50 90 LYS A C 1
ATOM 772 O O . LYS A 1 90 ? 2.761 -14.008 -2.565 1.00 78.50 90 LYS A O 1
ATOM 777 N N . ALA A 1 91 ? 4.551 -12.663 -2.752 1.00 71.94 91 ALA A N 1
ATOM 778 C CA . ALA A 1 91 ? 5.492 -13.529 -2.021 1.00 71.94 91 ALA A CA 1
ATOM 779 C C . ALA A 1 91 ? 5.138 -13.717 -0.539 1.00 71.94 91 ALA A C 1
ATOM 781 O O . ALA A 1 91 ? 5.456 -14.753 0.036 1.00 71.94 91 ALA A O 1
ATOM 782 N N . TYR A 1 92 ? 4.543 -12.697 0.081 1.00 67.62 92 TYR A N 1
ATOM 783 C CA . TYR A 1 92 ? 4.193 -12.679 1.506 1.00 67.62 92 TYR A CA 1
ATOM 784 C C . TYR A 1 92 ? 2.681 -12.817 1.756 1.00 67.62 92 TYR A C 1
ATOM 786 O O . TYR A 1 92 ? 2.222 -12.625 2.877 1.00 67.62 92 TYR A O 1
ATOM 794 N N . GLY A 1 93 ? 1.898 -13.101 0.713 1.00 65.81 93 GLY A N 1
ATOM 795 C CA . GLY A 1 93 ? 0.483 -13.461 0.814 1.00 65.81 93 GLY A CA 1
ATOM 796 C C . GLY A 1 93 ? 0.292 -14.978 0.735 1.00 65.81 93 GLY A C 1
ATOM 797 O O . GLY A 1 93 ? 1.242 -15.702 0.453 1.00 65.81 93 GLY A O 1
ATOM 798 N N . GLN A 1 94 ? -0.943 -15.454 0.914 1.00 55.09 94 GLN A N 1
ATOM 799 C CA . GLN A 1 94 ? -1.295 -16.888 0.936 1.00 55.09 94 GLN A CA 1
ATOM 800 C C . GLN A 1 94 ? -0.818 -17.689 -0.302 1.00 55.09 94 GLN A C 1
ATOM 802 O O . GLN A 1 94 ? -0.582 -18.885 -0.204 1.00 55.09 94 GLN A O 1
ATOM 807 N N . GLU A 1 95 ? -0.599 -17.049 -1.460 1.00 49.84 95 GLU A N 1
ATOM 808 C CA . GLU A 1 95 ? -0.042 -17.709 -2.659 1.00 49.84 95 GLU A CA 1
ATOM 809 C C . GLU A 1 95 ? 1.462 -18.061 -2.551 1.00 49.84 95 GLU A C 1
ATOM 811 O O . GLU A 1 95 ? 1.948 -18.890 -3.320 1.00 49.84 95 GLU A O 1
ATOM 816 N N . GLY A 1 96 ? 2.214 -17.447 -1.628 1.00 49.22 96 GLY A N 1
ATOM 817 C CA . GLY A 1 96 ? 3.633 -17.741 -1.378 1.00 49.22 96 GLY A CA 1
ATOM 818 C C . GLY A 1 96 ? 3.872 -18.972 -0.494 1.00 49.22 96 GLY A C 1
ATOM 819 O O . GLY A 1 96 ? 4.960 -19.545 -0.528 1.00 49.22 96 GLY A O 1
ATOM 820 N N . GLU A 1 97 ? 2.861 -19.418 0.258 1.00 51.78 97 GLU A N 1
ATOM 821 C CA . GLU A 1 97 ? 2.955 -20.620 1.102 1.00 51.78 97 GLU A CA 1
ATOM 822 C C . GLU A 1 97 ? 3.110 -21.900 0.265 1.00 51.78 97 GLU A C 1
ATOM 824 O O . GLU A 1 97 ? 3.841 -22.806 0.658 1.00 51.78 97 GLU A O 1
ATOM 829 N N . PHE A 1 98 ? 2.523 -21.933 -0.937 1.00 51.53 98 PHE A N 1
ATOM 830 C CA . PHE A 1 98 ? 2.603 -23.074 -1.855 1.00 51.53 98 PHE A CA 1
ATOM 831 C C . PHE A 1 98 ? 4.039 -23.353 -2.343 1.00 51.53 98 PHE A C 1
ATOM 833 O O . PHE A 1 98 ? 4.487 -24.499 -2.353 1.00 51.53 98 PHE A O 1
ATOM 840 N N . TYR A 1 99 ? 4.810 -22.311 -2.675 1.00 51.38 99 TYR A N 1
ATOM 841 C CA . TYR A 1 99 ? 6.203 -22.479 -3.113 1.00 51.38 99 TYR A CA 1
ATOM 842 C C . TYR A 1 99 ? 7.147 -22.812 -1.951 1.00 51.38 99 TYR A C 1
ATOM 844 O O . TYR A 1 99 ? 8.045 -23.624 -2.128 1.00 51.38 99 TYR A O 1
ATOM 852 N N . ASN A 1 100 ? 6.902 -22.283 -0.745 1.00 51.28 100 ASN A N 1
ATOM 853 C CA . ASN A 1 100 ? 7.645 -22.692 0.456 1.00 51.28 100 ASN A CA 1
ATOM 854 C C . ASN A 1 100 ? 7.417 -24.167 0.825 1.00 51.28 100 ASN A C 1
ATOM 856 O O . ASN A 1 100 ? 8.301 -24.789 1.404 1.00 51.28 100 ASN A O 1
ATOM 860 N N . SER A 1 101 ? 6.243 -24.727 0.510 1.00 52.56 101 SER A N 1
ATOM 861 C CA . SER A 1 101 ? 5.961 -26.154 0.724 1.00 52.56 101 SER A CA 1
ATOM 862 C C . SER A 1 101 ? 6.573 -27.078 -0.333 1.00 52.56 101 SER A C 1
ATOM 864 O O . SER A 1 101 ? 6.585 -28.293 -0.144 1.00 52.56 101 SER A O 1
ATOM 866 N N . THR A 1 102 ? 7.100 -26.522 -1.428 1.00 46.88 102 THR A N 1
ATOM 867 C CA . THR A 1 102 ? 7.788 -27.296 -2.466 1.00 46.88 102 THR A CA 1
ATOM 868 C C . THR A 1 102 ? 9.268 -27.367 -2.096 1.00 46.88 102 THR A C 1
ATOM 870 O O . THR A 1 102 ? 10.082 -26.566 -2.538 1.00 46.88 102 THR A O 1
ATOM 873 N N . VAL A 1 103 ? 9.596 -28.277 -1.181 1.00 43.38 103 VAL A N 1
ATOM 874 C CA . VAL A 1 103 ? 10.982 -28.630 -0.858 1.00 43.38 103 VAL A CA 1
ATOM 875 C C . VAL A 1 103 ? 11.557 -29.386 -2.057 1.00 43.38 103 VAL A C 1
ATOM 877 O O . VAL A 1 103 ? 11.044 -30.450 -2.402 1.00 43.38 103 VAL A O 1
ATOM 880 N N . ASP A 1 104 ? 12.610 -28.853 -2.681 1.00 44.06 104 ASP A N 1
ATOM 881 C CA . ASP A 1 104 ? 13.411 -29.609 -3.646 1.00 44.06 104 ASP A CA 1
ATOM 882 C C . ASP A 1 104 ? 14.090 -30.775 -2.908 1.00 44.06 104 ASP A C 1
ATOM 884 O O . ASP A 1 104 ? 14.902 -30.579 -2.004 1.00 44.06 104 ASP A O 1
ATOM 888 N N . LEU A 1 105 ? 13.725 -32.007 -3.274 1.00 42.31 105 LEU A N 1
ATOM 889 C CA . LEU A 1 105 ? 14.305 -33.253 -2.757 1.00 42.31 105 LEU A CA 1
ATOM 890 C C . LEU A 1 105 ? 15.619 -33.615 -3.471 1.00 42.31 105 LEU A C 1
ATOM 892 O O . LEU A 1 105 ? 15.884 -34.789 -3.719 1.00 42.31 105 LEU A O 1
ATOM 896 N N . GLU A 1 106 ? 16.448 -32.633 -3.812 1.00 39.84 106 GLU A N 1
ATOM 897 C CA . GLU A 1 106 ? 17.756 -32.885 -4.416 1.00 39.84 106 GLU A CA 1
ATOM 898 C C . GLU A 1 106 ? 18.856 -32.143 -3.656 1.00 39.84 106 GLU A C 1
ATOM 900 O O . GLU A 1 106 ? 19.062 -30.946 -3.815 1.00 39.84 106 GLU A O 1
ATOM 905 N N . GLY A 1 107 ? 19.517 -32.916 -2.788 1.00 42.19 107 GLY A N 1
ATOM 906 C CA . GLY A 1 107 ? 20.971 -32.972 -2.638 1.00 42.19 107 GLY A CA 1
ATOM 907 C C . GLY A 1 107 ? 21.735 -31.662 -2.464 1.00 42.19 107 GLY A C 1
ATOM 908 O O . GLY A 1 107 ? 21.969 -30.929 -3.416 1.00 42.19 107 GLY A O 1
ATOM 909 N N . ASP A 1 108 ? 22.280 -31.507 -1.259 1.00 40.59 108 ASP A N 1
ATOM 910 C CA . ASP A 1 108 ? 23.499 -30.751 -0.980 1.00 40.59 108 ASP A CA 1
ATOM 911 C C . ASP A 1 108 ? 23.419 -29.231 -1.147 1.00 40.59 108 ASP A C 1
ATOM 913 O O . ASP A 1 108 ? 23.950 -28.632 -2.076 1.00 40.59 108 ASP A O 1
ATOM 917 N N . ASN A 1 109 ? 22.889 -28.581 -0.112 1.00 36.59 109 ASN A N 1
ATOM 918 C CA . ASN A 1 109 ? 23.669 -27.544 0.553 1.00 36.59 109 ASN A CA 1
ATOM 919 C C . ASN A 1 109 ? 23.454 -27.670 2.056 1.00 36.59 109 ASN A C 1
ATOM 921 O O . ASN A 1 109 ? 22.337 -27.540 2.559 1.00 36.59 109 ASN A O 1
ATOM 925 N N . GLU A 1 110 ? 24.547 -27.968 2.750 1.00 38.22 110 GLU A N 1
ATOM 926 C CA . GLU A 1 110 ? 24.636 -27.973 4.199 1.00 38.22 110 GLU A CA 1
ATOM 927 C C . GLU A 1 110 ? 23.916 -26.755 4.778 1.00 38.22 110 GLU A C 1
ATOM 929 O O . GLU A 1 110 ? 24.073 -25.619 4.322 1.00 38.22 110 GLU A O 1
ATOM 934 N N . LEU A 1 111 ? 23.105 -27.028 5.794 1.00 43.84 111 LEU A N 1
ATOM 935 C CA . LEU A 1 111 ? 22.409 -26.055 6.614 1.00 43.84 111 LEU A CA 1
ATOM 936 C C . LEU A 1 111 ? 23.408 -25.062 7.226 1.00 43.84 111 LEU A C 1
ATOM 938 O O . LEU A 1 111 ? 23.761 -25.164 8.398 1.00 43.84 111 LEU A O 1
ATOM 942 N N . ILE A 1 112 ? 23.773 -24.014 6.489 1.00 38.62 112 ILE A N 1
ATOM 943 C CA . ILE A 1 112 ? 24.202 -22.744 7.081 1.00 38.62 112 ILE A CA 1
ATOM 944 C C . ILE A 1 112 ? 22.923 -22.006 7.487 1.00 38.62 112 ILE A C 1
ATOM 946 O O . ILE A 1 112 ? 22.572 -20.937 6.992 1.00 38.62 112 ILE A O 1
ATOM 950 N N . ASN A 1 113 ? 22.199 -22.618 8.424 1.00 44.47 113 ASN A N 1
ATOM 951 C CA . ASN A 1 113 ? 21.109 -22.011 9.177 1.00 44.47 113 ASN A CA 1
ATOM 952 C C . ASN A 1 113 ? 21.683 -21.129 10.294 1.00 44.47 113 ASN A C 1
ATOM 954 O O . ASN A 1 113 ? 21.331 -21.265 11.459 1.00 44.47 113 ASN A O 1
ATOM 958 N N . ILE A 1 114 ? 22.578 -20.208 9.935 1.00 44.44 114 ILE A N 1
ATOM 959 C CA . ILE A 1 114 ? 22.877 -19.029 10.747 1.00 44.44 114 ILE A CA 1
ATOM 960 C C . ILE A 1 114 ? 23.056 -17.858 9.783 1.00 44.44 114 ILE A C 1
ATOM 962 O O . ILE A 1 114 ? 24.140 -17.310 9.598 1.00 44.44 114 ILE A O 1
ATOM 966 N N . ILE A 1 115 ? 21.958 -17.453 9.146 1.00 39.94 115 ILE A N 1
ATOM 967 C CA . ILE A 1 115 ? 21.798 -16.026 8.885 1.00 39.94 115 ILE A CA 1
ATOM 968 C C . ILE A 1 115 ? 21.559 -15.442 10.280 1.00 39.94 115 ILE A C 1
ATOM 970 O O . ILE A 1 115 ? 20.550 -15.812 10.882 1.00 39.94 115 ILE A O 1
ATOM 974 N N . PRO A 1 116 ? 22.439 -14.589 10.841 1.00 36.84 116 PRO A N 1
ATOM 975 C CA . PRO A 1 116 ? 22.041 -13.799 11.988 1.00 36.84 116 PRO A CA 1
ATOM 976 C C . PRO A 1 116 ? 20.863 -12.975 11.495 1.00 36.84 116 PRO A C 1
ATOM 978 O O . PRO A 1 116 ? 21.005 -12.089 10.644 1.00 36.84 116 PRO A O 1
ATOM 981 N N . SER A 1 117 ? 19.679 -13.355 11.949 1.00 38.53 117 SER A N 1
ATOM 982 C CA . SER A 1 117 ? 18.474 -12.601 11.736 1.00 38.53 117 SER A CA 1
ATOM 983 C C . SER A 1 117 ? 18.787 -11.168 12.142 1.00 38.53 117 SER A C 1
ATOM 985 O O . SER A 1 117 ? 19.029 -10.851 13.304 1.00 38.53 117 SER A O 1
ATOM 987 N N . LYS A 1 118 ? 18.778 -10.252 11.174 1.00 43.69 118 LYS A N 1
ATOM 988 C CA . LYS A 1 118 ? 18.488 -8.851 11.473 1.00 43.69 118 LYS A CA 1
ATOM 989 C C . LYS A 1 118 ? 16.997 -8.760 11.846 1.00 43.69 118 LYS A C 1
ATOM 991 O O . LYS A 1 118 ? 16.235 -8.062 11.183 1.00 43.69 118 LYS A O 1
ATOM 996 N N . ASP A 1 119 ? 16.593 -9.479 12.894 1.00 46.16 119 ASP A N 1
ATOM 997 C CA . ASP A 1 119 ? 15.237 -9.489 13.460 1.00 46.16 119 ASP A CA 1
ATOM 998 C C . ASP A 1 119 ? 14.975 -8.290 14.369 1.00 46.16 119 ASP A C 1
ATOM 1000 O O . ASP A 1 119 ? 13.834 -8.037 14.729 1.00 46.16 119 ASP A O 1
ATOM 1004 N N . ASN A 1 120 ? 15.956 -7.407 14.571 1.00 45.34 120 ASN A N 1
ATOM 1005 C CA . ASN A 1 120 ? 15.721 -6.132 15.252 1.00 45.34 120 ASN A CA 1
ATOM 1006 C C . ASN A 1 120 ? 14.674 -5.242 14.546 1.00 45.34 120 ASN A C 1
ATOM 1008 O O . ASN A 1 120 ? 14.308 -4.207 15.082 1.00 45.34 120 ASN A O 1
ATOM 1012 N N . SER A 1 121 ? 14.215 -5.563 13.328 1.00 51.91 121 SER A N 1
ATOM 1013 C CA . SER A 1 121 ? 13.179 -4.774 12.644 1.00 51.91 121 SER A CA 1
ATOM 1014 C C . SER A 1 121 ? 11.745 -5.245 12.897 1.00 51.91 121 SER A C 1
ATOM 1016 O O . SER A 1 121 ? 10.834 -4.440 12.692 1.00 51.91 121 SER A O 1
ATOM 1018 N N . SER A 1 122 ? 11.528 -6.504 13.306 1.00 56.66 122 SER A N 1
ATOM 1019 C CA . SER A 1 122 ? 10.195 -6.987 13.703 1.00 56.66 122 SER A CA 1
ATOM 1020 C C . SER A 1 122 ? 9.900 -6.531 15.122 1.00 56.66 122 SER A C 1
ATOM 1022 O O . SER A 1 122 ? 8.936 -5.799 15.334 1.00 56.66 122 SER A O 1
ATOM 1024 N N . ASP A 1 123 ? 10.830 -6.801 16.038 1.00 61.38 123 ASP A N 1
ATOM 1025 C CA . ASP A 1 123 ? 10.720 -6.444 17.453 1.00 61.38 123 ASP A CA 1
ATOM 1026 C C . ASP A 1 123 ? 10.515 -4.941 17.635 1.00 61.38 123 ASP A C 1
ATOM 1028 O O . ASP A 1 123 ? 9.619 -4.494 18.341 1.00 61.38 123 ASP A O 1
ATOM 1032 N N . VAL A 1 124 ? 11.280 -4.122 16.911 1.00 67.31 124 VAL A N 1
ATOM 1033 C CA . VAL A 1 124 ? 11.149 -2.662 16.976 1.00 67.31 124 VAL A CA 1
ATOM 1034 C C . VAL A 1 124 ? 9.793 -2.186 16.440 1.00 67.31 124 VAL A C 1
ATOM 1036 O O . VAL A 1 124 ? 9.206 -1.262 17.001 1.00 67.31 124 VAL A O 1
ATOM 1039 N N . LYS A 1 125 ? 9.247 -2.810 15.388 1.00 71.50 125 LYS A N 1
ATOM 1040 C CA . LYS A 1 125 ? 7.903 -2.469 14.887 1.00 71.50 125 LYS A CA 1
ATOM 1041 C C . LYS A 1 125 ? 6.812 -2.888 15.862 1.00 71.50 125 LYS A C 1
ATOM 1043 O O . LYS A 1 125 ? 5.861 -2.133 16.033 1.00 71.50 125 LYS A O 1
ATOM 1048 N N . GLU A 1 126 ? 6.949 -4.046 16.496 1.00 78.81 126 GLU A N 1
ATOM 1049 C CA . GLU A 1 126 ? 6.027 -4.525 17.529 1.00 78.81 126 GLU A CA 1
ATOM 1050 C C . GLU A 1 126 ? 6.065 -3.630 18.774 1.00 78.81 126 GLU A C 1
ATOM 1052 O O . GLU A 1 126 ? 5.017 -3.262 19.310 1.00 78.81 126 GLU A O 1
ATOM 1057 N N . ILE A 1 127 ? 7.252 -3.169 19.172 1.00 79.25 127 ILE A N 1
ATOM 1058 C CA . ILE A 1 127 ? 7.437 -2.188 20.248 1.00 79.25 127 ILE A CA 1
ATOM 1059 C C . ILE A 1 127 ? 6.762 -0.859 19.888 1.00 79.25 127 ILE A C 1
ATOM 1061 O O . ILE A 1 127 ? 5.993 -0.322 20.680 1.00 79.25 127 ILE A O 1
ATOM 1065 N N . PHE A 1 128 ? 6.973 -0.323 18.683 1.00 81.38 128 PHE A N 1
ATOM 1066 C CA . PHE A 1 128 ? 6.299 0.915 18.271 1.00 81.38 128 PHE A CA 1
ATOM 1067 C C . PHE A 1 128 ? 4.784 0.758 18.154 1.00 81.38 128 PHE A C 1
ATOM 1069 O O . PHE A 1 128 ? 4.039 1.674 18.502 1.00 81.38 128 PHE A O 1
ATOM 1076 N N . TYR A 1 129 ? 4.324 -0.396 17.676 1.00 85.25 129 TYR A N 1
ATOM 1077 C CA . TYR A 1 129 ? 2.906 -0.702 17.557 1.00 85.25 129 TYR A CA 1
ATOM 1078 C C . TYR A 1 129 ? 2.232 -0.780 18.930 1.00 85.25 129 TYR A C 1
ATOM 1080 O O . TYR A 1 129 ? 1.214 -0.125 19.151 1.00 85.25 129 TYR A O 1
ATOM 1088 N N . SER A 1 130 ? 2.830 -1.506 19.876 1.00 86.19 130 SER A N 1
ATOM 1089 C CA . SER A 1 130 ? 2.340 -1.594 21.257 1.00 86.19 130 SER A CA 1
ATOM 1090 C C . SER A 1 130 ? 2.395 -0.244 21.975 1.00 86.19 130 SER A C 1
ATOM 1092 O O . SER A 1 130 ? 1.437 0.130 22.652 1.00 86.19 130 SER A O 1
ATOM 1094 N N . LEU A 1 131 ? 3.449 0.547 21.759 1.00 86.56 131 LEU A N 1
ATOM 1095 C CA . LEU A 1 131 ? 3.564 1.895 22.310 1.00 86.56 131 LEU A CA 1
ATOM 1096 C C . LEU A 1 131 ? 2.451 2.811 21.788 1.00 86.56 131 LEU A C 1
ATOM 1098 O O . LEU A 1 131 ? 1.796 3.493 22.579 1.00 86.56 131 LEU A O 1
ATOM 1102 N N . ALA A 1 132 ? 2.190 2.788 20.479 1.00 87.50 132 ALA A N 1
ATOM 1103 C CA . ALA A 1 132 ? 1.101 3.544 19.874 1.00 87.50 132 ALA A CA 1
ATOM 1104 C C . ALA A 1 132 ? -0.262 3.103 20.424 1.00 87.50 132 ALA A C 1
ATOM 1106 O O . ALA A 1 132 ? -1.053 3.956 20.817 1.00 87.50 132 ALA A O 1
ATOM 1107 N N . LEU A 1 133 ? -0.528 1.797 20.523 1.00 89.31 133 LEU A N 1
ATOM 1108 C CA . LEU A 1 133 ? -1.780 1.294 21.096 1.00 89.31 133 LEU A CA 1
ATOM 1109 C C . LEU A 1 133 ? -1.959 1.712 22.557 1.00 89.31 133 LEU A C 1
ATOM 1111 O O . LEU A 1 133 ? -3.032 2.194 22.905 1.00 89.31 133 LEU A O 1
ATOM 1115 N N . SER A 1 134 ? -0.911 1.627 23.379 1.00 89.62 134 SER A N 1
ATOM 1116 C CA . SER A 1 134 ? -0.974 2.039 24.789 1.00 89.62 134 SER A CA 1
ATOM 1117 C C . SER A 1 134 ? -1.235 3.541 24.957 1.00 89.62 134 SER A C 1
ATOM 1119 O O . SER A 1 134 ? -1.916 3.962 25.892 1.00 89.62 134 SER A O 1
ATOM 1121 N N . PHE A 1 135 ? -0.720 4.368 24.041 1.00 91.44 135 PHE A N 1
ATOM 1122 C CA . PHE A 1 135 ? -1.016 5.798 24.008 1.00 91.44 135 PHE A CA 1
ATOM 1123 C C . PHE A 1 135 ? -2.481 6.046 23.640 1.00 91.44 135 PHE A C 1
ATOM 1125 O O . PHE A 1 135 ? -3.152 6.842 24.294 1.00 91.44 135 PHE A O 1
ATOM 1132 N N . MET A 1 136 ? -2.980 5.344 22.620 1.00 91.31 136 MET A N 1
ATOM 1133 C CA . MET A 1 136 ? -4.370 5.454 22.178 1.00 91.31 136 MET A CA 1
ATOM 1134 C C . MET A 1 136 ? -5.339 4.994 23.272 1.00 91.31 136 MET A C 1
ATOM 1136 O O . MET A 1 136 ? -6.323 5.679 23.518 1.00 91.31 136 MET A O 1
ATOM 1140 N N . GLU A 1 137 ? -5.041 3.900 23.975 1.00 92.44 137 GLU A N 1
ATOM 1141 C CA . GLU A 1 137 ? -5.849 3.377 25.087 1.00 92.44 137 GLU A CA 1
ATOM 1142 C C . GLU A 1 137 ? -6.006 4.387 26.230 1.00 92.44 137 GLU A C 1
ATOM 1144 O O . GLU A 1 137 ? -7.093 4.551 26.768 1.00 92.44 137 GLU A O 1
ATOM 1149 N N . LYS A 1 138 ? -4.943 5.127 26.568 1.00 92.00 138 LYS A N 1
ATOM 1150 C CA . LYS A 1 138 ? -4.979 6.138 27.640 1.00 92.00 138 LYS A CA 1
ATOM 1151 C C . LYS A 1 138 ? -5.754 7.406 27.278 1.00 92.00 138 LYS A C 1
ATOM 1153 O O . LYS A 1 138 ? -6.118 8.161 28.175 1.00 92.00 138 LYS A O 1
ATOM 1158 N N . GLN A 1 139 ? -5.918 7.692 25.987 1.00 90.25 139 GLN A N 1
ATOM 1159 C CA . GLN A 1 139 ? -6.481 8.955 25.492 1.00 90.25 139 GLN A CA 1
ATOM 1160 C C . GLN A 1 139 ? -7.883 8.798 24.895 1.00 90.25 139 GLN A C 1
ATOM 1162 O O . GLN A 1 139 ? -8.626 9.774 24.813 1.00 90.25 139 GLN A O 1
ATOM 1167 N N . LEU A 1 140 ? -8.242 7.595 24.445 1.00 92.81 140 LEU A N 1
ATOM 1168 C CA . LEU A 1 140 ? -9.558 7.290 23.897 1.00 92.81 140 LEU A CA 1
ATOM 1169 C C . LEU A 1 140 ? -10.527 6.850 24.991 1.00 92.81 140 LEU A C 1
ATOM 1171 O O . LEU A 1 140 ? -10.146 6.229 25.976 1.00 92.81 140 LEU A O 1
ATOM 1175 N N . SER A 1 141 ? -11.811 7.117 24.773 1.00 92.69 141 SER A N 1
ATOM 1176 C CA . SER A 1 141 ? -12.880 6.455 25.517 1.00 92.69 141 SER A CA 1
ATOM 1177 C C . SER A 1 141 ? -12.919 4.953 25.220 1.00 92.69 141 SER A C 1
ATOM 1179 O O . SER A 1 141 ? -12.602 4.533 24.106 1.00 92.69 141 SER A O 1
ATOM 1181 N N . ASP A 1 142 ? -13.397 4.148 26.172 1.00 90.94 142 ASP A N 1
ATOM 1182 C CA . ASP A 1 142 ? -13.460 2.680 26.056 1.00 90.94 142 ASP A CA 1
ATOM 1183 C C . ASP A 1 142 ? -14.112 2.219 24.744 1.00 90.94 142 ASP A C 1
ATOM 1185 O O . ASP A 1 142 ? -13.588 1.367 24.027 1.00 90.94 142 ASP A O 1
ATOM 1189 N N . ASN A 1 143 ? -15.225 2.852 24.360 1.00 91.19 143 ASN A N 1
ATOM 1190 C CA . ASN A 1 143 ? -15.930 2.532 23.119 1.00 91.19 143 ASN A CA 1
ATOM 1191 C C . ASN A 1 143 ? -15.150 2.950 21.863 1.00 91.19 143 ASN A C 1
ATOM 1193 O O . ASN A 1 143 ? -15.251 2.285 20.831 1.00 91.19 143 ASN A O 1
ATOM 1197 N N . ALA A 1 144 ? -14.392 4.049 21.916 1.00 92.00 144 ALA A N 1
ATOM 1198 C CA . ALA A 1 144 ? -13.540 4.473 20.809 1.00 92.00 144 ALA A CA 1
ATOM 1199 C C . ALA A 1 144 ? -12.317 3.556 20.671 1.00 92.00 144 ALA A C 1
ATOM 1201 O O . ALA A 1 144 ? -11.949 3.201 19.551 1.00 92.00 144 ALA A O 1
ATOM 1202 N N . TYR A 1 145 ? -11.732 3.115 21.785 1.00 92.94 145 TYR A N 1
ATOM 1203 C CA . TYR A 1 145 ? -10.629 2.160 21.780 1.00 92.94 145 TYR A CA 1
ATOM 1204 C C . TYR A 1 145 ? -11.071 0.777 21.290 1.00 92.94 145 TYR A C 1
ATOM 1206 O O . TYR A 1 145 ? -10.436 0.206 20.404 1.00 92.94 145 TYR A O 1
ATOM 1214 N N . LEU A 1 146 ? -12.217 0.277 21.757 1.00 91.94 146 LEU A N 1
ATOM 1215 C CA . LEU A 1 146 ? -12.781 -0.985 21.278 1.00 91.94 146 LEU A CA 1
ATOM 1216 C C . LEU A 1 146 ? -13.117 -0.918 19.781 1.00 91.94 146 LEU A C 1
ATOM 1218 O O . LEU A 1 146 ? -12.830 -1.849 19.029 1.00 91.94 146 LEU A O 1
ATOM 1222 N N . LEU A 1 147 ? -13.658 0.213 19.312 1.00 93.12 147 LEU A N 1
ATOM 1223 C CA . LEU A 1 147 ? -13.874 0.445 17.885 1.00 93.12 147 LEU A CA 1
ATOM 1224 C C . LEU A 1 147 ? -12.554 0.427 17.098 1.00 93.12 147 LEU A C 1
ATOM 1226 O O . LEU A 1 147 ? -12.507 -0.171 16.024 1.00 93.12 147 LEU A O 1
ATOM 1230 N N . LEU A 1 148 ? -11.492 1.050 17.615 1.00 92.75 148 LEU A N 1
ATOM 1231 C CA . LEU A 1 148 ? -10.163 1.024 17.000 1.00 92.75 148 LEU A CA 1
ATOM 1232 C C . LEU A 1 148 ? -9.637 -0.412 16.888 1.00 92.75 148 LEU A C 1
ATOM 1234 O O . LEU A 1 148 ? -9.212 -0.816 15.808 1.00 92.75 148 LEU A O 1
ATOM 1238 N N . GLN A 1 149 ? -9.716 -1.201 17.961 1.00 91.62 149 GL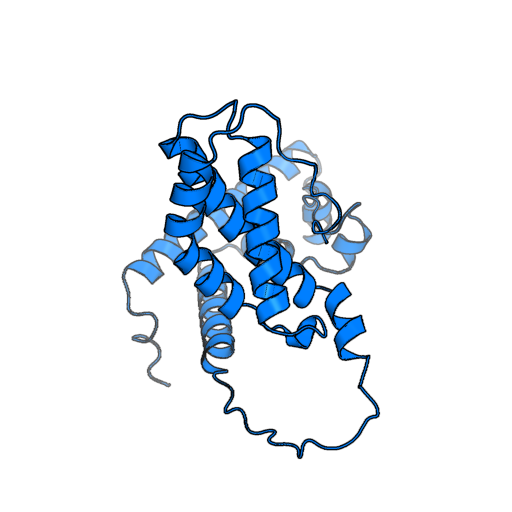N A N 1
ATOM 1239 C CA . GLN A 1 149 ? -9.283 -2.601 17.960 1.00 91.62 149 GLN A CA 1
ATOM 1240 C C . GLN A 1 149 ? -10.031 -3.426 16.912 1.00 91.62 149 GLN A C 1
ATOM 1242 O O . GLN A 1 149 ? -9.406 -4.133 16.124 1.00 91.62 149 GLN A O 1
ATOM 1247 N N . VAL A 1 150 ? -11.353 -3.263 16.832 1.00 91.88 150 VAL A N 1
ATOM 1248 C CA . VAL A 1 150 ? -12.194 -3.922 15.824 1.00 91.88 150 VAL A CA 1
ATOM 1249 C C . VAL A 1 150 ? -11.817 -3.513 14.399 1.00 91.88 150 VAL A C 1
ATOM 1251 O O . VAL A 1 150 ? -11.898 -4.322 13.477 1.00 91.88 150 VAL A O 1
ATOM 1254 N N . GLN A 1 151 ? -11.421 -2.258 14.186 1.00 88.94 151 GLN A N 1
ATOM 1255 C CA . GLN A 1 151 ? -10.990 -1.785 12.871 1.00 88.94 151 GLN A CA 1
ATOM 1256 C C . GLN A 1 151 ? -9.607 -2.310 12.472 1.00 88.94 151 GLN A C 1
ATOM 1258 O O . GLN A 1 151 ? -9.374 -2.509 11.280 1.00 88.94 151 GLN A O 1
ATOM 1263 N N . LEU A 1 152 ? -8.705 -2.504 13.436 1.00 89.44 152 LEU A N 1
ATOM 1264 C CA . LEU A 1 152 ? -7.359 -3.027 13.200 1.00 89.44 152 LEU A CA 1
ATOM 1265 C C . LEU A 1 152 ? -7.377 -4.542 12.986 1.00 89.44 152 LEU A C 1
ATOM 1267 O O . LEU A 1 152 ? -6.805 -5.023 12.012 1.00 89.44 152 LEU A O 1
ATOM 1271 N N . ASN A 1 153 ? -8.072 -5.267 13.862 1.00 88.25 153 ASN A N 1
ATOM 1272 C CA . ASN A 1 153 ? -8.190 -6.720 13.853 1.00 88.25 153 ASN A CA 1
ATOM 1273 C C . ASN A 1 153 ? -9.667 -7.114 14.031 1.00 88.25 153 ASN A C 1
ATOM 1275 O O . ASN A 1 153 ? -10.116 -7.328 15.161 1.00 88.25 153 ASN A O 1
ATOM 1279 N N . PRO A 1 154 ? -10.442 -7.194 12.932 1.00 89.31 154 PRO A N 1
ATOM 1280 C CA . PRO A 1 154 ? -11.853 -7.551 12.990 1.00 89.31 154 PRO A CA 1
ATOM 1281 C C . PRO A 1 154 ? -12.056 -8.944 13.615 1.00 89.31 154 PRO A C 1
ATOM 1283 O O . PRO A 1 154 ? -11.464 -9.913 13.143 1.00 89.31 154 PRO A O 1
ATOM 1286 N N . PRO A 1 155 ? -12.906 -9.085 14.645 1.00 89.44 155 PRO A N 1
ATOM 1287 C CA . PRO A 1 155 ? -13.245 -10.380 15.233 1.00 89.44 155 PRO A CA 1
ATOM 1288 C C . PRO A 1 155 ? -13.952 -11.321 14.239 1.00 89.44 155 PRO A C 1
ATOM 1290 O O . PRO A 1 155 ? -14.637 -10.831 13.332 1.00 89.44 155 PRO A O 1
ATOM 1293 N N . PRO A 1 156 ? -13.906 -12.656 14.448 1.00 88.94 156 PRO A N 1
ATOM 1294 C CA . PRO A 1 156 ? -14.582 -13.640 13.590 1.00 88.94 156 PRO A CA 1
ATOM 1295 C C . PRO A 1 156 ? -16.062 -13.324 13.351 1.00 88.94 156 PRO A C 1
ATOM 1297 O O . PRO A 1 156 ? -16.532 -13.363 12.218 1.00 88.94 156 PRO A O 1
ATOM 1300 N N . TYR A 1 157 ? -16.760 -12.871 14.399 1.00 90.25 157 TYR A N 1
ATOM 1301 C CA . TYR A 1 157 ? -18.158 -12.439 14.336 1.00 90.25 157 TYR A CA 1
ATOM 1302 C C . TYR A 1 157 ? -18.425 -11.396 13.232 1.00 90.25 157 TYR A C 1
ATOM 1304 O O . TYR A 1 157 ? -19.472 -11.435 12.580 1.00 90.25 157 TYR A O 1
ATOM 1312 N N . ILE A 1 158 ? -17.488 -10.466 13.016 1.00 89.88 158 ILE A N 1
ATOM 1313 C CA . ILE A 1 158 ? -17.580 -9.441 11.973 1.00 89.88 158 ILE A CA 1
ATOM 1314 C C . ILE A 1 158 ? -17.140 -10.007 10.626 1.00 89.88 158 ILE A C 1
ATOM 1316 O O . ILE A 1 158 ? -17.814 -9.752 9.630 1.00 89.88 158 ILE A O 1
ATOM 1320 N N . ILE A 1 159 ? -16.050 -10.779 10.592 1.00 87.56 159 ILE A N 1
ATOM 1321 C CA . ILE A 1 159 ? -15.493 -11.362 9.360 1.00 87.56 159 ILE A CA 1
ATOM 1322 C C . ILE A 1 159 ? -16.534 -12.227 8.635 1.00 87.56 159 ILE A C 1
ATOM 1324 O O . ILE A 1 159 ? -16.679 -12.121 7.421 1.00 87.56 159 ILE A O 1
ATOM 1328 N N . GLU A 1 160 ? -17.305 -13.025 9.370 1.00 88.69 160 GLU A N 1
ATOM 1329 C CA . GLU A 1 160 ? -18.346 -13.896 8.806 1.00 88.69 160 GLU A CA 1
ATOM 1330 C C . GLU A 1 160 ? -19.542 -13.127 8.223 1.00 88.69 160 GLU A C 1
ATOM 1332 O O . GLU A 1 160 ? -20.281 -13.654 7.394 1.00 88.69 160 GLU A O 1
ATOM 1337 N N . ARG A 1 161 ? -19.752 -11.876 8.651 1.00 87.69 161 ARG A N 1
ATOM 1338 C CA . ARG A 1 161 ? -20.911 -11.043 8.283 1.00 87.69 161 ARG A CA 1
ATOM 1339 C C . ARG A 1 161 ? -20.580 -9.950 7.267 1.00 87.69 161 ARG A C 1
ATOM 1341 O O . ARG A 1 161 ? -21.470 -9.197 6.866 1.00 87.69 161 ARG A O 1
ATOM 1348 N N . ILE A 1 162 ? -19.320 -9.833 6.850 1.00 89.38 162 ILE A N 1
ATOM 1349 C CA . ILE A 1 162 ? -18.899 -8.925 5.780 1.00 89.38 162 ILE A CA 1
ATOM 1350 C C . ILE A 1 162 ? -18.769 -9.688 4.461 1.00 89.38 162 ILE A C 1
ATOM 1352 O O . ILE A 1 162 ? -18.212 -10.776 4.403 1.00 89.38 162 ILE A O 1
ATOM 1356 N N . ASN A 1 163 ? -19.240 -9.087 3.368 1.00 76.62 163 ASN A N 1
ATOM 1357 C CA . ASN A 1 163 ? -19.220 -9.737 2.051 1.00 76.62 163 ASN A CA 1
ATOM 1358 C C . ASN A 1 163 ? -17.798 -10.004 1.534 1.00 76.62 163 ASN A C 1
ATOM 1360 O O . ASN A 1 163 ? -17.584 -10.929 0.764 1.00 76.62 163 ASN A O 1
ATOM 1364 N N . ASN A 1 164 ? -16.839 -9.152 1.911 1.00 79.56 164 ASN A N 1
ATOM 1365 C CA . ASN A 1 164 ? -15.432 -9.267 1.538 1.00 79.56 164 ASN A CA 1
ATOM 1366 C C . ASN A 1 164 ? -14.561 -8.829 2.717 1.00 79.56 164 ASN A C 1
ATOM 1368 O O . ASN A 1 164 ? -14.847 -7.796 3.324 1.00 79.56 164 ASN A O 1
ATOM 1372 N N . TYR A 1 165 ? -13.441 -9.514 2.956 1.00 73.75 165 TYR A N 1
ATOM 1373 C CA . TYR A 1 165 ? -12.500 -9.182 4.038 1.00 73.75 165 TYR A CA 1
ATOM 1374 C C . TYR A 1 165 ? -12.004 -7.722 3.994 1.00 73.75 165 TYR A C 1
ATOM 1376 O O . TYR A 1 165 ? -11.874 -7.062 5.016 1.00 73.75 165 TYR A O 1
ATOM 1384 N N . ASN A 1 166 ? -11.804 -7.176 2.788 1.00 72.88 166 ASN A N 1
ATOM 1385 C CA . ASN A 1 166 ? -11.348 -5.795 2.583 1.00 72.88 166 ASN A CA 1
ATOM 1386 C C . ASN A 1 166 ? -12.489 -4.764 2.501 1.00 72.88 166 ASN A C 1
ATOM 1388 O O . ASN A 1 166 ? -12.248 -3.598 2.178 1.00 72.88 166 ASN A O 1
ATOM 1392 N N . SER A 1 167 ? -13.743 -5.178 2.695 1.00 80.62 167 SER A N 1
ATOM 1393 C CA . SER A 1 167 ? -14.875 -4.254 2.634 1.00 80.62 167 SER A CA 1
ATOM 1394 C C . SER A 1 167 ? -15.007 -3.443 3.919 1.00 80.62 167 SER A C 1
ATOM 1396 O O . SER A 1 167 ? -14.614 -3.860 5.006 1.00 80.62 167 SER A O 1
ATOM 1398 N N . ARG A 1 168 ? -15.573 -2.241 3.795 1.00 84.19 168 ARG A N 1
ATOM 1399 C CA . ARG A 1 168 ? -15.842 -1.385 4.948 1.00 84.19 168 ARG A CA 1
ATOM 1400 C C . ARG A 1 168 ? -16.887 -2.044 5.849 1.00 84.19 168 ARG A C 1
ATOM 1402 O O . ARG A 1 168 ? -18.004 -2.286 5.399 1.00 84.19 168 ARG A O 1
ATOM 1409 N N . ILE A 1 169 ? -16.558 -2.204 7.131 1.00 88.62 169 ILE A N 1
ATOM 1410 C CA . ILE A 1 169 ? -17.493 -2.729 8.132 1.00 88.62 169 ILE A CA 1
ATOM 1411 C C . ILE A 1 169 ? -18.711 -1.784 8.247 1.00 88.62 169 ILE A C 1
ATOM 1413 O O . ILE A 1 169 ? -18.532 -0.575 8.473 1.00 88.62 169 ILE A O 1
ATOM 1417 N N . PRO A 1 170 ? -19.947 -2.289 8.077 1.00 89.81 170 PRO A N 1
ATOM 1418 C CA . PRO A 1 170 ? -21.162 -1.499 8.250 1.00 89.81 170 PRO A CA 1
ATOM 1419 C C . PRO A 1 170 ? -21.286 -0.932 9.672 1.00 89.81 170 PRO A C 1
ATOM 1421 O O . PRO A 1 170 ? -21.042 -1.631 10.650 1.00 89.81 170 PRO A O 1
ATOM 1424 N N . ASN A 1 171 ? -21.732 0.323 9.808 1.00 89.50 171 ASN A N 1
ATOM 1425 C CA . ASN A 1 171 ? -21.890 0.964 11.124 1.00 89.50 171 ASN A CA 1
ATOM 1426 C C . ASN A 1 171 ? -22.894 0.227 12.032 1.00 89.50 171 ASN A C 1
ATOM 1428 O O . ASN A 1 171 ? -22.707 0.204 13.242 1.00 89.50 171 ASN A O 1
ATOM 1432 N N . ASN A 1 172 ? -23.932 -0.386 11.454 1.00 88.44 172 ASN A N 1
ATOM 1433 C CA . ASN A 1 172 ? -24.907 -1.168 12.215 1.00 88.44 172 ASN A CA 1
ATOM 1434 C C . ASN A 1 172 ? -24.263 -2.405 12.854 1.00 88.44 172 ASN A C 1
ATOM 1436 O O . ASN A 1 172 ? -24.470 -2.641 14.036 1.00 88.44 172 ASN A O 1
ATOM 1440 N N . LEU A 1 173 ? -23.431 -3.127 12.095 1.00 89.25 173 LEU A N 1
ATOM 1441 C CA . LEU A 1 173 ? -22.711 -4.306 12.579 1.00 89.25 173 LEU A CA 1
ATOM 1442 C C . LEU A 1 173 ? -21.692 -3.938 13.668 1.00 89.25 173 LEU A C 1
ATOM 1444 O O . LEU A 1 173 ? -21.514 -4.676 14.628 1.00 89.25 173 LEU A O 1
ATOM 1448 N N . LEU A 1 174 ? -21.057 -2.765 13.547 1.00 89.94 174 LEU A N 1
ATOM 1449 C CA . LEU A 1 174 ? -20.188 -2.232 14.599 1.00 89.94 174 LEU A CA 1
ATOM 1450 C C . LEU A 1 174 ? -20.966 -1.962 15.891 1.00 89.94 174 LEU A C 1
ATOM 1452 O O . LEU A 1 174 ? -20.506 -2.342 16.957 1.00 89.94 174 LEU A O 1
ATOM 1456 N N . CYS A 1 175 ? -22.139 -1.328 15.817 1.00 88.25 175 CYS A N 1
ATOM 1457 C CA . CYS A 1 175 ? -22.962 -1.103 17.008 1.00 88.25 175 CYS A CA 1
ATOM 1458 C C . CYS A 1 175 ? -23.465 -2.406 17.633 1.00 88.25 175 CYS A C 1
ATOM 1460 O O . CYS A 1 175 ? -23.445 -2.514 18.854 1.00 88.25 175 CYS A O 1
ATOM 1462 N N . GLU A 1 176 ? -23.864 -3.380 16.814 1.00 88.19 176 GLU A N 1
ATOM 1463 C CA . GLU A 1 176 ? -24.285 -4.704 17.281 1.00 88.19 176 GLU A CA 1
ATOM 1464 C C . GLU A 1 176 ? -23.153 -5.405 18.042 1.00 88.19 176 GLU A C 1
ATOM 1466 O O . GLU A 1 176 ? -23.353 -5.843 19.172 1.00 88.19 176 GLU A O 1
ATOM 1471 N N . TYR A 1 177 ? -21.940 -5.415 17.480 1.00 89.00 177 TYR A N 1
ATOM 1472 C CA . TYR A 1 177 ? -20.768 -5.998 18.134 1.00 89.00 177 TYR A CA 1
ATOM 1473 C C . TYR A 1 177 ? -20.395 -5.285 19.443 1.00 89.00 177 TYR A C 1
ATOM 1475 O O . TYR A 1 177 ? -20.022 -5.929 20.418 1.00 89.00 177 TYR A O 1
ATOM 1483 N N . LEU A 1 178 ? -20.519 -3.957 19.483 1.00 86.94 178 LEU A N 1
ATOM 1484 C CA . LEU A 1 178 ? -20.257 -3.160 20.685 1.00 86.94 178 LEU A CA 1
ATOM 1485 C C . LEU A 1 178 ? -21.369 -3.286 21.747 1.00 86.94 178 LEU A C 1
ATOM 1487 O O . LEU A 1 178 ? -21.274 -2.648 22.792 1.00 86.94 178 LEU A O 1
ATOM 1491 N N . GLY A 1 179 ? -22.436 -4.051 21.487 1.00 85.12 179 GLY A N 1
ATOM 1492 C CA . GLY A 1 179 ? -23.579 -4.178 22.395 1.00 85.12 179 GLY A CA 1
ATOM 1493 C C . GLY A 1 179 ? -24.384 -2.883 22.550 1.00 85.12 179 GLY A C 1
ATOM 1494 O O . GLY A 1 179 ? -25.046 -2.676 23.565 1.00 85.12 179 GLY A O 1
ATOM 1495 N N . LEU A 1 180 ? -24.314 -1.980 21.567 1.00 84.00 180 LEU A N 1
ATOM 1496 C CA . LEU A 1 180 ? -24.944 -0.664 21.619 1.00 84.00 180 LEU A CA 1
ATOM 1497 C C . LEU A 1 180 ? -26.265 -0.660 20.849 1.00 84.00 180 LEU A C 1
ATOM 1499 O O . LEU A 1 180 ? -26.280 -0.494 19.626 1.00 84.00 180 LEU A O 1
ATOM 1503 N N . ASP A 1 181 ? -27.383 -0.737 21.569 1.00 78.88 181 ASP A N 1
ATOM 1504 C CA . ASP A 1 181 ? -28.697 -0.475 20.982 1.00 78.88 181 ASP A CA 1
ATOM 1505 C C . ASP A 1 181 ? -29.042 1.020 21.052 1.00 78.88 181 ASP A C 1
ATOM 1507 O O . ASP A 1 181 ? -29.452 1.569 22.074 1.00 78.88 181 ASP A O 1
ATOM 1511 N N . LEU A 1 182 ? -28.849 1.706 19.927 1.00 80.00 182 LEU A N 1
ATOM 1512 C C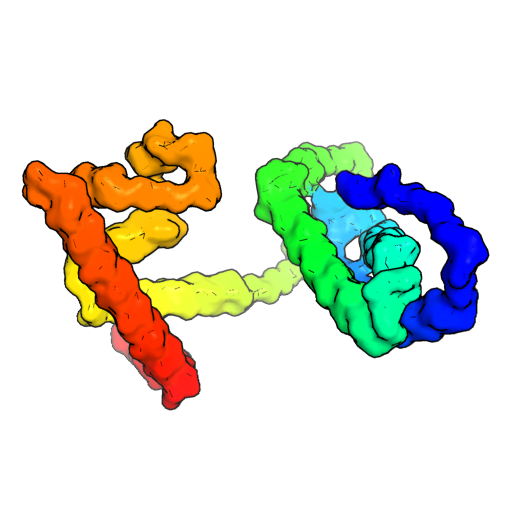A . LEU A 1 182 ? -29.141 3.135 19.785 1.00 80.00 182 LEU A CA 1
ATOM 1513 C C . LEU A 1 182 ? -30.545 3.395 19.207 1.00 80.00 182 LEU A C 1
ATOM 1515 O O . LEU A 1 182 ? -30.889 4.555 18.934 1.00 80.00 182 LEU A O 1
ATOM 1519 N N . GLY A 1 183 ? -31.348 2.346 18.982 1.00 73.06 183 GLY A N 1
ATOM 1520 C CA . GLY A 1 183 ? -32.758 2.380 18.571 1.00 73.06 183 GLY A CA 1
ATOM 1521 C C . GLY A 1 183 ? -33.059 2.982 17.192 1.00 73.06 183 GLY A C 1
ATOM 1522 O O . GLY A 1 183 ? -34.178 2.884 16.699 1.00 73.06 183 GLY A O 1
ATOM 1523 N N . SER A 1 184 ? -32.100 3.641 16.532 1.00 83.12 184 SER A N 1
ATOM 1524 C CA . SER A 1 184 ? -32.285 4.178 15.180 1.00 83.12 184 SER A CA 1
ATOM 1525 C C . SER A 1 184 ? -30.969 4.302 14.420 1.00 83.12 184 SER A C 1
ATOM 1527 O O . SER A 1 184 ? -29.969 4.791 14.950 1.00 83.12 184 SER A O 1
ATOM 1529 N N . LYS A 1 185 ? -31.012 3.996 13.119 1.00 84.31 185 LYS A N 1
ATOM 1530 C CA . LYS A 1 185 ? -29.861 4.101 12.207 1.00 84.31 185 LYS A CA 1
ATOM 1531 C C . LYS A 1 185 ? -29.189 5.481 12.233 1.00 84.31 185 LYS A C 1
ATOM 1533 O O . LYS A 1 185 ? -27.969 5.582 12.216 1.00 84.31 185 LYS A O 1
ATOM 1538 N N . ARG A 1 186 ? -29.970 6.565 12.348 1.00 85.75 186 ARG A N 1
ATOM 1539 C CA . ARG A 1 186 ? -29.431 7.939 12.420 1.00 85.75 186 ARG A CA 1
ATOM 1540 C C . ARG A 1 186 ? -28.607 8.186 13.688 1.00 85.75 186 ARG A C 1
ATOM 1542 O O . ARG A 1 186 ? -27.599 8.890 13.623 1.00 85.75 186 ARG A O 1
ATOM 1549 N N . LYS A 1 187 ? -29.035 7.643 14.833 1.00 86.44 187 LYS A N 1
ATOM 1550 C CA . LYS A 1 187 ? -28.293 7.745 16.100 1.00 86.44 187 LYS A CA 1
ATOM 1551 C C . LYS A 1 187 ? -27.026 6.892 16.047 1.00 86.44 187 LYS A C 1
ATOM 1553 O O . LYS A 1 187 ? -25.967 7.409 16.390 1.00 86.44 187 LYS A O 1
ATOM 1558 N N . THR A 1 188 ? -27.121 5.670 15.520 1.00 86.56 188 THR A N 1
ATOM 1559 C CA . THR A 1 188 ? -25.980 4.783 15.229 1.00 86.56 188 THR A CA 1
ATOM 1560 C C . THR A 1 188 ? -24.922 5.489 14.391 1.00 86.56 188 THR A C 1
ATOM 1562 O O . THR A 1 188 ? -23.774 5.617 14.814 1.00 86.56 188 THR A O 1
ATOM 1565 N N . ASP A 1 189 ? -25.310 6.045 13.244 1.00 87.88 189 ASP A N 1
ATOM 1566 C CA . ASP A 1 189 ? -24.377 6.729 12.350 1.00 87.88 189 ASP A CA 1
ATOM 1567 C C . ASP A 1 189 ? -23.726 7.947 13.012 1.00 87.88 189 ASP A C 1
ATOM 1569 O O . ASP A 1 189 ? -22.522 8.167 12.859 1.00 87.88 189 ASP A O 1
ATOM 1573 N N . ARG A 1 190 ? -24.494 8.734 13.777 1.00 91.38 190 ARG A N 1
ATOM 1574 C CA . ARG A 1 190 ? -23.971 9.900 14.503 1.00 91.38 190 ARG A CA 1
ATOM 1575 C C . ARG A 1 190 ? -22.976 9.491 15.588 1.00 91.38 190 ARG A C 1
ATOM 1577 O O . ARG A 1 190 ? -21.935 10.131 15.714 1.00 91.38 190 ARG A O 1
ATOM 1584 N N . TYR A 1 191 ? -23.286 8.443 16.346 1.00 91.62 191 TYR A N 1
ATOM 1585 C CA . TYR A 1 191 ? -22.442 7.957 17.432 1.00 91.62 191 TYR A CA 1
ATOM 1586 C C . TYR A 1 191 ? -21.133 7.366 16.906 1.00 91.62 191 TYR A C 1
ATOM 1588 O O . TYR A 1 191 ? -20.059 7.817 17.293 1.00 91.62 191 TYR A O 1
ATOM 1596 N N . ILE A 1 192 ? -21.200 6.465 15.921 1.00 91.94 192 ILE A N 1
ATOM 1597 C CA . ILE A 1 192 ? -20.004 5.903 15.278 1.00 91.94 192 ILE A CA 1
ATOM 1598 C C . ILE A 1 192 ? -19.162 7.002 14.617 1.00 91.94 192 ILE A C 1
ATOM 1600 O O . ILE A 1 192 ? -17.935 6.950 14.656 1.00 91.94 192 ILE A O 1
ATOM 1604 N N . LYS A 1 193 ? -19.787 8.032 14.032 1.00 93.06 193 LYS A N 1
ATOM 1605 C CA . LYS A 1 193 ? -19.057 9.185 13.483 1.00 93.06 193 LYS A CA 1
ATOM 1606 C C . LYS A 1 193 ? -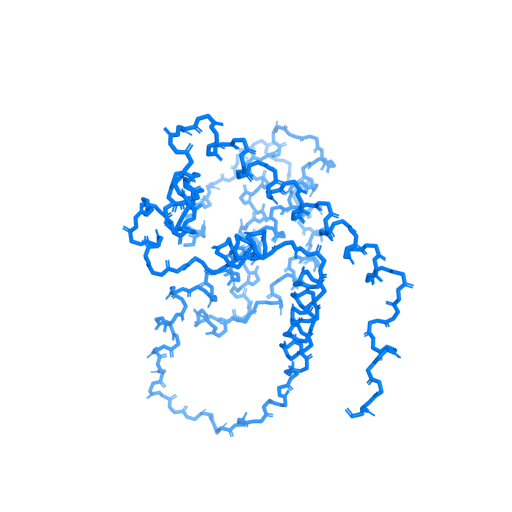18.329 9.982 14.570 1.00 93.06 193 LYS A C 1
ATOM 1608 O O . LYS A 1 193 ? -17.226 10.449 14.303 1.00 93.06 193 LYS A O 1
ATOM 1613 N N . LYS A 1 194 ? -18.913 10.121 15.767 1.00 94.62 194 LYS A N 1
ATOM 1614 C CA . LYS A 1 194 ? -18.255 10.747 16.925 1.00 94.62 194 LYS A CA 1
ATOM 1615 C C . LYS A 1 194 ? -17.016 9.949 17.338 1.00 94.62 194 LYS A C 1
ATOM 1617 O O . LYS A 1 194 ? -15.943 10.535 17.389 1.00 94.62 194 LYS A O 1
ATOM 1622 N N . LEU A 1 195 ? -17.144 8.632 17.519 1.00 93.62 195 LEU A N 1
ATOM 1623 C CA . LEU A 1 195 ? -16.015 7.766 17.889 1.00 93.62 195 LEU A CA 1
ATOM 1624 C C . LEU A 1 195 ? -14.903 7.783 16.831 1.00 93.62 195 LEU A C 1
ATOM 1626 O O . LEU A 1 195 ? -13.731 7.914 17.152 1.00 93.62 195 LEU A O 1
ATOM 1630 N N . LYS A 1 196 ? -15.259 7.734 15.541 1.00 93.00 196 LYS A N 1
ATOM 1631 C CA . LYS A 1 196 ? -14.278 7.837 14.445 1.00 93.00 196 LYS A CA 1
ATOM 1632 C C . LYS A 1 196 ? -13.553 9.179 14.422 1.00 93.00 196 LYS A C 1
ATOM 1634 O O . LYS A 1 196 ? -12.393 9.226 14.025 1.00 93.00 196 LYS A O 1
ATOM 1639 N N . LYS A 1 197 ? -14.238 10.262 14.799 1.00 94.75 197 LYS A N 1
ATOM 1640 C CA . LYS A 1 197 ? -13.613 11.580 14.925 1.00 94.75 197 LYS A CA 1
ATOM 1641 C C . LYS A 1 197 ? -12.621 11.588 16.088 1.00 94.75 197 LYS A C 1
ATOM 1643 O O . LYS A 1 197 ? -11.492 11.997 15.888 1.00 94.75 197 LYS A O 1
ATOM 1648 N N . GLU A 1 198 ? -13.019 11.057 17.238 1.00 95.06 198 GLU A N 1
ATOM 1649 C CA . GLU A 1 198 ? -12.158 10.925 18.417 1.00 95.06 198 GLU A CA 1
ATOM 1650 C C . GLU A 1 198 ? -10.881 10.131 18.106 1.00 95.06 198 GLU A C 1
ATOM 1652 O O . GLU A 1 198 ? -9.784 10.628 18.328 1.00 95.06 198 GLU A O 1
ATOM 1657 N N . ILE A 1 199 ? -11.003 8.965 17.460 1.00 93.75 199 ILE A N 1
ATOM 1658 C CA . ILE A 1 199 ? -9.849 8.173 17.000 1.00 93.75 199 ILE A CA 1
ATOM 1659 C C . ILE A 1 199 ? -8.936 8.999 16.087 1.00 93.75 199 ILE A C 1
ATOM 1661 O O . ILE A 1 199 ? -7.715 8.946 16.230 1.00 93.75 199 ILE A O 1
ATOM 1665 N N . LYS A 1 200 ? -9.505 9.759 15.144 1.00 94.56 200 LYS A N 1
ATOM 1666 C CA . LYS A 1 200 ? -8.731 10.592 14.214 1.00 94.56 200 LYS A CA 1
ATOM 1667 C C . LYS A 1 200 ? -7.961 11.686 14.952 1.00 94.56 200 LYS A C 1
ATOM 1669 O O . LYS A 1 200 ? -6.759 11.807 14.738 1.00 94.56 200 LYS A O 1
ATOM 1674 N N . ASP A 1 201 ? -8.642 12.427 15.819 1.00 93.31 201 ASP A N 1
ATOM 1675 C CA . ASP A 1 201 ? -8.065 13.535 16.579 1.00 93.31 201 ASP A CA 1
ATOM 1676 C C . ASP A 1 201 ? -6.931 13.011 17.494 1.00 93.31 201 ASP A C 1
ATOM 1678 O O . ASP A 1 201 ? -5.827 13.555 17.497 1.00 93.31 201 ASP A O 1
ATOM 1682 N N . THR A 1 202 ? -7.127 11.872 18.169 1.00 91.31 202 THR A N 1
ATOM 1683 C CA . THR A 1 202 ? -6.080 11.234 18.992 1.00 91.31 202 THR A CA 1
ATOM 1684 C C . THR A 1 202 ? -4.925 10.673 18.160 1.00 91.31 202 THR A C 1
ATOM 1686 O O . THR A 1 202 ? -3.775 10.718 18.592 1.00 91.31 202 THR A O 1
ATOM 1689 N N . THR A 1 203 ? -5.185 10.187 16.943 1.00 90.50 203 THR A N 1
ATOM 1690 C CA . THR A 1 203 ? -4.117 9.735 16.034 1.00 90.50 203 THR A CA 1
ATOM 1691 C C . THR A 1 203 ? -3.220 10.901 15.613 1.00 90.50 203 THR A C 1
ATOM 1693 O O . THR A 1 203 ? -2.005 10.736 15.511 1.00 90.50 203 THR A O 1
ATOM 1696 N N . GLU A 1 204 ? -3.794 12.082 15.378 1.00 91.12 204 GLU A N 1
ATOM 1697 C CA . GLU A 1 204 ? -3.039 13.305 15.075 1.00 91.12 204 GLU A CA 1
ATOM 1698 C C . GLU A 1 204 ? -2.177 13.720 16.280 1.00 91.12 204 GLU A C 1
ATOM 1700 O O . GLU A 1 204 ? -0.973 13.929 16.121 1.00 91.12 204 GLU A O 1
ATOM 1705 N N . LEU A 1 205 ? -2.738 13.692 17.494 1.00 89.81 205 LEU A N 1
ATOM 1706 C CA . LEU A 1 205 ? -1.991 13.929 18.737 1.00 89.81 205 LEU A CA 1
ATOM 1707 C C . LEU A 1 205 ? -0.845 12.926 18.940 1.00 89.81 205 LEU A C 1
ATOM 1709 O O . LEU A 1 205 ? 0.258 13.315 19.322 1.00 89.81 205 LEU A O 1
ATOM 1713 N N . ALA A 1 206 ? -1.074 11.642 18.652 1.00 87.38 206 ALA A N 1
ATOM 1714 C CA . ALA A 1 206 ? -0.037 10.616 18.728 1.00 87.38 206 ALA A CA 1
ATOM 1715 C C . ALA A 1 206 ? 1.104 10.911 17.743 1.00 87.38 206 ALA A C 1
ATOM 1717 O O . ALA A 1 206 ? 2.278 10.828 18.103 1.00 87.38 206 ALA A O 1
ATOM 1718 N N . GLN A 1 207 ? 0.782 11.306 16.507 1.00 86.19 207 GLN A N 1
ATOM 1719 C CA . GLN A 1 207 ? 1.796 11.677 15.518 1.00 86.19 207 GLN A CA 1
ATOM 1720 C C . GLN A 1 207 ? 2.642 12.863 15.980 1.00 86.19 207 GLN A C 1
ATOM 1722 O O . GLN A 1 207 ? 3.852 12.843 15.775 1.00 86.19 207 GLN A O 1
ATOM 1727 N N . GLU A 1 208 ? 2.040 13.885 16.585 1.00 87.38 208 GLU A N 1
ATOM 1728 C CA . GLU A 1 208 ? 2.783 15.021 17.141 1.00 87.38 208 GLU A CA 1
ATOM 1729 C C . GLU A 1 208 ? 3.659 14.600 18.326 1.00 87.38 208 GLU A C 1
ATOM 1731 O O . GLU A 1 208 ? 4.845 14.934 18.366 1.00 87.38 208 GLU A O 1
ATOM 1736 N N . PHE A 1 209 ? 3.114 13.794 19.241 1.00 83.94 209 PHE A N 1
ATOM 1737 C CA . PHE A 1 209 ? 3.832 13.291 20.411 1.00 83.94 209 PHE A CA 1
ATOM 1738 C C . PHE A 1 209 ? 5.083 12.488 20.028 1.00 83.94 209 PHE A C 1
ATOM 1740 O O . PHE A 1 209 ? 6.154 12.708 20.597 1.00 83.94 209 PHE A O 1
ATOM 1747 N N . PHE A 1 210 ? 4.973 11.598 19.037 1.00 81.88 210 PHE A N 1
ATOM 1748 C CA . PHE A 1 210 ? 6.087 10.764 18.572 1.00 81.88 210 PHE A CA 1
ATOM 1749 C C . PHE A 1 210 ? 7.012 11.459 17.561 1.00 81.88 210 PHE A C 1
ATOM 1751 O O . PHE A 1 210 ? 8.130 10.997 17.358 1.00 81.88 210 PHE A O 1
ATOM 1758 N N . LYS A 1 211 ? 6.599 12.573 16.939 1.00 77.50 211 LYS A N 1
ATOM 1759 C CA . LYS A 1 211 ? 7.496 13.419 16.123 1.00 77.50 211 LYS A CA 1
ATOM 1760 C C . LYS A 1 211 ? 8.412 14.298 16.977 1.00 77.50 211 LYS A C 1
ATOM 1762 O O . LYS A 1 211 ? 9.505 14.626 16.528 1.00 77.50 211 LYS A O 1
ATOM 1767 N N . GLY A 1 212 ? 7.955 14.711 18.162 1.00 63.38 212 GLY A N 1
ATOM 1768 C CA . GLY A 1 212 ? 8.660 15.662 19.030 1.00 63.38 212 GLY A CA 1
ATOM 1769 C C . GLY A 1 212 ? 9.536 15.048 20.127 1.00 63.38 212 GLY A C 1
ATOM 1770 O O . GLY A 1 212 ? 10.213 15.792 20.832 1.00 63.38 212 GLY A O 1
ATOM 1771 N N . LYS A 1 213 ? 9.527 13.723 20.311 1.00 55.22 213 LYS A N 1
ATOM 1772 C CA . LYS A 1 213 ? 10.284 13.030 21.365 1.00 55.22 213 LYS A CA 1
ATOM 1773 C C . LYS A 1 213 ? 11.029 11.834 20.794 1.00 55.22 213 LYS A C 1
ATOM 1775 O O . LYS A 1 213 ? 10.439 11.064 20.043 1.00 55.22 213 LYS A O 1
ATOM 1780 N N . ASP A 1 214 ? 12.281 11.645 21.213 1.00 54.50 214 ASP A N 1
ATOM 1781 C CA . ASP A 1 214 ? 13.001 10.388 21.002 1.00 54.50 214 ASP A CA 1
ATOM 1782 C C . ASP A 1 214 ? 12.194 9.259 21.671 1.00 54.50 214 ASP A C 1
ATOM 1784 O O . ASP A 1 214 ? 12.087 9.250 22.906 1.00 54.50 214 ASP A O 1
ATOM 1788 N N . PRO A 1 215 ? 11.596 8.319 20.913 1.00 53.41 215 PRO A N 1
ATOM 1789 C CA . PRO A 1 215 ? 10.657 7.333 21.457 1.00 53.41 215 PRO A CA 1
ATOM 1790 C C . PRO A 1 215 ? 11.268 6.416 22.527 1.00 53.41 215 PRO A C 1
ATOM 1792 O O . PRO A 1 215 ? 10.545 5.799 23.303 1.00 53.41 215 PRO A O 1
ATOM 1795 N N . LEU A 1 216 ? 12.601 6.335 22.562 1.00 53.38 216 LEU A N 1
ATOM 1796 C CA . LEU A 1 216 ? 13.384 5.464 23.438 1.00 53.38 216 LEU A CA 1
ATOM 1797 C C . LEU A 1 216 ? 13.819 6.143 24.750 1.00 53.38 216 LEU A C 1
ATOM 1799 O O . LEU A 1 216 ? 14.357 5.478 25.627 1.00 53.38 216 LEU A O 1
ATOM 1803 N N . SER A 1 217 ? 13.586 7.450 24.913 1.00 52.22 217 SER A N 1
ATOM 1804 C CA . SER A 1 217 ? 14.085 8.219 26.068 1.00 52.22 217 SER A CA 1
ATOM 1805 C C . SER A 1 217 ? 13.262 8.064 27.357 1.00 52.22 217 SER A C 1
ATOM 1807 O O . SER A 1 217 ? 13.752 8.400 28.428 1.00 52.22 217 SER A O 1
ATOM 1809 N N . ASN A 1 218 ? 12.034 7.532 27.281 1.00 47.66 218 ASN A N 1
ATOM 1810 C CA . ASN A 1 218 ? 11.126 7.416 28.436 1.00 47.66 218 ASN A CA 1
ATOM 1811 C C . ASN A 1 218 ? 11.004 6.002 29.028 1.00 47.66 218 ASN A C 1
ATOM 1813 O O . ASN A 1 218 ? 10.229 5.816 29.961 1.00 47.66 218 ASN A O 1
ATOM 1817 N N . PHE A 1 219 ? 11.741 5.014 28.518 1.00 49.91 219 PHE A N 1
ATOM 1818 C CA . PHE A 1 219 ? 11.731 3.652 29.063 1.00 49.91 219 PHE A CA 1
ATOM 1819 C C . PHE A 1 219 ? 13.105 3.291 29.633 1.00 49.91 219 PHE A C 1
ATOM 1821 O O . PHE A 1 219 ? 13.768 2.359 29.189 1.00 49.91 219 PHE A O 1
ATOM 1828 N N . SER A 1 220 ? 13.538 4.045 30.644 1.00 38.69 220 SER A N 1
ATOM 1829 C CA . SER A 1 220 ? 14.441 3.502 31.657 1.00 38.69 220 SER A CA 1
ATOM 1830 C C . SER A 1 220 ? 13.618 2.603 32.578 1.00 38.69 220 SER A C 1
ATOM 1832 O O . SER A 1 220 ? 12.685 3.077 33.224 1.00 38.69 220 SER A O 1
ATOM 1834 N N . LEU A 1 221 ? 13.962 1.315 32.565 1.00 38.84 221 LEU A N 1
ATOM 1835 C CA . LEU A 1 221 ? 13.416 0.227 33.376 1.00 38.84 221 LEU A CA 1
ATOM 1836 C C . LEU A 1 221 ? 13.103 0.656 34.820 1.00 38.84 221 LEU A C 1
ATOM 1838 O O . LEU A 1 221 ? 13.993 1.112 35.540 1.00 38.84 221 LEU A O 1
ATOM 1842 N N . SER A 1 222 ? 11.860 0.424 35.236 1.00 32.41 222 SER A N 1
ATOM 1843 C CA . SER A 1 222 ? 11.467 0.225 36.632 1.00 32.41 222 SER A CA 1
ATOM 1844 C C . SER A 1 222 ? 10.682 -1.070 36.727 1.00 32.41 222 SER A C 1
ATOM 1846 O O . SER A 1 222 ? 9.687 -1.159 35.969 1.00 32.41 222 SER A O 1
#

pLDDT: mean 80.18, std 17.85, range [32.41, 97.19]

Radius of gyration: 24.52 Å; chains: 1; bounding box: 57×49×71 Å